Protein AF-A0A170VB33-F1 (afdb_monomer_lite)

Foldseek 3Di:
DPPDDPPPDPPDDDDPVVVVVVVLVVQCVDLQSLLVVQVVVCCVVVVCVDPVVPPPDPVRSVVVVCLSRQVPDAQVNVCPPVPDDPPSQDDPLPDPDGTTSQCQQPPDPVNVVNQVVVQVVVLVVVVVVLVVVVKDKDAQDWDDDPPDTDGAGIWIHDDPDIDGDHDHDHRSSDDPVVVVVVVVVD

Radius of gyration: 23.32 Å; chains: 1; bounding box: 44×42×93 Å

Structure (mmCIF, N/CA/C/O backbone):
data_AF-A0A170VB33-F1
#
_entry.id   AF-A0A170VB33-F1
#
loop_
_atom_site.group_PDB
_atom_site.id
_atom_site.type_symbol
_atom_site.label_atom_id
_atom_site.label_alt_id
_atom_site.label_comp_id
_atom_site.label_asym_id
_atom_site.label_entity_id
_atom_site.label_seq_id
_atom_site.pdbx_PDB_ins_code
_atom_site.Cartn_x
_atom_site.Cartn_y
_atom_site.Cartn_z
_atom_site.occupancy
_atom_site.B_iso_or_equiv
_atom_site.auth_seq_id
_atom_site.auth_comp_id
_atom_site.auth_asym_id
_atom_site.auth_atom_id
_atom_site.pdbx_PDB_model_num
ATOM 1 N N . GLU A 1 1 ? -3.544 4.420 -70.479 1.00 39.03 1 GLU A N 1
ATOM 2 C CA . GLU A 1 1 ? -3.067 3.858 -69.202 1.00 39.03 1 GLU A CA 1
ATOM 3 C C . GLU A 1 1 ? -3.969 4.364 -68.091 1.00 39.03 1 GLU A C 1
ATOM 5 O O . GLU A 1 1 ? -3.836 5.504 -67.669 1.00 39.03 1 GLU A O 1
ATOM 10 N N . GLU A 1 2 ? -4.949 3.558 -67.689 1.00 36.75 2 GLU A N 1
ATOM 11 C CA . GLU A 1 2 ? -5.680 3.791 -66.442 1.00 36.75 2 GLU A CA 1
ATOM 12 C C . GLU A 1 2 ? -4.858 3.168 -65.315 1.00 36.75 2 GLU A C 1
ATOM 14 O O . GLU A 1 2 ? -4.625 1.959 -65.295 1.00 36.75 2 GLU A O 1
ATOM 19 N N . ILE A 1 3 ? -4.365 4.004 -64.404 1.00 43.16 3 ILE A N 1
ATOM 20 C CA . ILE A 1 3 ? -3.694 3.545 -63.191 1.00 43.16 3 ILE A CA 1
ATOM 21 C C . ILE A 1 3 ? -4.802 3.080 -62.243 1.00 43.16 3 ILE A C 1
ATOM 23 O O . ILE A 1 3 ? -5.424 3.887 -61.554 1.00 43.16 3 ILE A O 1
ATOM 27 N N . GLY A 1 4 ? -5.089 1.778 -62.270 1.00 38.56 4 GLY A N 1
ATOM 28 C CA . GLY A 1 4 ? -6.014 1.129 -61.348 1.00 38.56 4 GLY A CA 1
ATOM 29 C C . GLY A 1 4 ? -5.497 1.232 -59.915 1.00 38.56 4 GLY A C 1
ATOM 30 O O . GLY A 1 4 ? -4.555 0.540 -59.537 1.00 38.56 4 GLY A O 1
ATOM 31 N N . GLY A 1 5 ? -6.098 2.120 -59.125 1.00 44.22 5 GLY A N 1
ATOM 32 C CA . GLY A 1 5 ? -5.895 2.182 -57.683 1.00 44.22 5 GLY A CA 1
ATOM 33 C C . GLY A 1 5 ? -6.754 1.126 -56.998 1.00 44.22 5 GLY A C 1
ATOM 34 O O . GLY A 1 5 ? -7.975 1.261 -56.943 1.00 44.22 5 GLY A O 1
ATOM 35 N N . GLU A 1 6 ? -6.122 0.077 -56.481 1.00 41.00 6 GLU A N 1
ATOM 36 C CA . GLU A 1 6 ? -6.776 -0.918 -55.636 1.00 41.00 6 GLU A CA 1
ATOM 37 C C . GLU A 1 6 ? -7.123 -0.270 -54.286 1.00 41.00 6 GLU A C 1
ATOM 39 O O . GLU A 1 6 ? -6.252 0.034 -53.467 1.00 41.00 6 GLU A O 1
ATOM 44 N N . VAL A 1 7 ? -8.412 -0.005 -54.064 1.00 48.66 7 VAL A N 1
ATOM 45 C CA . VAL A 1 7 ? -8.928 0.395 -52.753 1.00 48.66 7 VAL A CA 1
ATOM 46 C C . VAL A 1 7 ? -8.957 -0.860 -51.890 1.00 48.66 7 VAL A C 1
ATOM 48 O O . VAL A 1 7 ? -9.896 -1.649 -51.949 1.00 48.66 7 VAL A O 1
ATOM 51 N N . VAL A 1 8 ? -7.901 -1.062 -51.105 1.00 50.06 8 VAL A N 1
ATOM 52 C CA . VAL A 1 8 ? -7.870 -2.123 -50.097 1.00 50.06 8 VAL A CA 1
ATOM 53 C C . VAL A 1 8 ? -8.783 -1.705 -48.947 1.00 50.06 8 VAL A C 1
ATOM 55 O O . VAL A 1 8 ? -8.440 -0.848 -48.129 1.00 50.06 8 VAL A O 1
ATOM 58 N N . GLU A 1 9 ? -9.971 -2.297 -48.900 1.00 45.72 9 GLU A N 1
ATOM 59 C CA . GLU A 1 9 ? -10.911 -2.133 -47.799 1.00 45.72 9 GLU A CA 1
ATOM 60 C C . GLU A 1 9 ? -10.349 -2.852 -46.562 1.00 45.72 9 GLU A C 1
ATOM 62 O O . GLU A 1 9 ? -10.270 -4.079 -46.502 1.00 45.72 9 GLU A O 1
ATOM 67 N N . VAL A 1 10 ? -9.887 -2.086 -45.567 1.00 53.22 10 VAL A N 1
ATOM 68 C CA . VAL A 1 10 ? -9.356 -2.640 -44.313 1.00 53.22 10 VAL A CA 1
ATOM 69 C C . VAL A 1 10 ? -10.525 -3.091 -43.434 1.00 53.22 10 VAL A C 1
ATOM 71 O O . VAL A 1 10 ? -10.924 -2.415 -42.484 1.00 53.22 10 VAL A O 1
ATOM 74 N N . THR A 1 11 ? -11.092 -4.254 -43.741 1.00 50.69 11 THR A N 1
ATOM 75 C CA . THR A 1 11 ? -12.074 -4.931 -42.888 1.00 50.69 11 THR A CA 1
ATOM 76 C C . THR A 1 11 ? -11.340 -5.607 -41.728 1.00 50.69 11 THR A C 1
ATOM 78 O O . THR A 1 11 ? -10.895 -6.748 -41.843 1.00 50.69 11 THR A O 1
ATOM 81 N N . GLY A 1 12 ? -11.144 -4.906 -40.609 1.00 55.12 12 GLY A N 1
ATOM 82 C CA . GLY A 1 12 ? -10.490 -5.542 -39.456 1.00 55.12 12 GLY A CA 1
ATOM 83 C C . GLY A 1 12 ? -10.121 -4.670 -38.264 1.00 55.12 12 GLY A C 1
ATOM 84 O O . GLY A 1 12 ? -9.546 -5.183 -37.305 1.00 55.12 12 GLY A O 1
ATOM 85 N N . LEU A 1 13 ? -10.429 -3.374 -38.269 1.00 57.56 13 LEU A N 1
ATOM 86 C CA . LEU A 1 13 ? -10.301 -2.586 -37.050 1.00 57.56 13 LEU A CA 1
ATOM 87 C C . LEU A 1 13 ? -11.514 -2.901 -36.174 1.00 57.56 13 LEU A C 1
ATOM 89 O O . LEU A 1 13 ? -12.618 -2.443 -36.457 1.00 57.56 13 LEU A O 1
ATOM 93 N N . GLY A 1 14 ? -11.304 -3.718 -35.134 1.00 62.56 14 GLY A N 1
ATOM 94 C CA . GLY A 1 14 ? -12.279 -3.878 -34.055 1.00 62.56 14 GLY A CA 1
ATOM 95 C C . GLY A 1 14 ? -12.746 -2.509 -33.557 1.00 62.56 14 GLY A C 1
ATOM 96 O O . GLY A 1 14 ? -12.077 -1.491 -33.775 1.00 62.56 14 GLY A O 1
ATOM 97 N N . SER A 1 15 ? -13.902 -2.464 -32.899 1.00 81.31 15 SER A N 1
ATOM 98 C CA . SER A 1 15 ? -14.439 -1.207 -32.377 1.00 81.31 15 SER A CA 1
ATOM 99 C C . SER A 1 15 ? -13.369 -0.456 -31.571 1.00 81.31 15 SER A C 1
ATOM 101 O O . SER A 1 15 ? -12.469 -1.055 -30.975 1.00 81.31 15 SER A O 1
ATOM 103 N N . ILE A 1 16 ? -13.456 0.876 -31.522 1.00 81.06 16 ILE A N 1
ATOM 104 C CA . ILE A 1 16 ? -12.509 1.703 -30.751 1.00 81.06 16 ILE A CA 1
ATOM 105 C C . ILE A 1 16 ? -12.361 1.172 -29.313 1.00 81.06 16 ILE A C 1
ATOM 107 O O . ILE A 1 16 ? -11.274 1.213 -28.735 1.00 81.06 16 ILE A O 1
ATOM 111 N N . GLU A 1 17 ? -13.439 0.639 -28.740 1.00 82.44 17 GLU A N 1
ATOM 112 C CA . GLU A 1 17 ? -13.444 0.028 -27.414 1.00 82.44 17 GLU A CA 1
ATOM 113 C C . GLU A 1 17 ? -12.642 -1.277 -27.351 1.00 82.44 17 GLU A C 1
ATOM 115 O O . GLU A 1 17 ? -11.866 -1.466 -26.412 1.00 82.44 17 GLU A O 1
ATOM 120 N N . GLU A 1 18 ? -12.756 -2.147 -28.354 1.00 83.38 18 GLU A N 1
ATOM 121 C CA . GLU A 1 18 ? -11.981 -3.390 -28.451 1.00 83.38 18 GLU A CA 1
ATOM 122 C C . GLU A 1 18 ? -10.485 -3.118 -28.608 1.00 83.38 18 GLU A C 1
ATOM 124 O O . GLU A 1 18 ? -9.673 -3.728 -27.906 1.00 83.38 18 GLU A O 1
ATOM 129 N N . VAL A 1 19 ? -10.118 -2.155 -29.458 1.00 85.38 19 VAL A N 1
ATOM 130 C CA . VAL A 1 19 ? -8.719 -1.735 -29.633 1.00 85.38 19 VAL A CA 1
ATOM 131 C C . VAL A 1 19 ? -8.162 -1.181 -28.322 1.00 85.38 19 VAL A C 1
ATOM 133 O O . VAL A 1 19 ? -7.077 -1.578 -27.889 1.00 85.38 19 VAL A O 1
ATOM 136 N N . ARG A 1 20 ? -8.914 -0.304 -27.641 1.00 84.94 20 ARG A N 1
ATOM 137 C CA . ARG A 1 20 ? -8.501 0.244 -26.339 1.00 84.94 20 ARG A CA 1
ATOM 138 C C . ARG A 1 20 ? -8.356 -0.856 -25.296 1.00 84.94 20 ARG A C 1
ATOM 140 O O . ARG A 1 20 ? -7.371 -0.854 -24.562 1.00 84.94 20 ARG A O 1
ATOM 147 N N . ARG A 1 21 ? -9.294 -1.803 -25.228 1.00 85.31 21 ARG A N 1
ATOM 148 C CA . ARG A 1 21 ? -9.215 -2.944 -24.304 1.00 85.31 21 ARG A CA 1
ATOM 149 C C . ARG A 1 21 ? -7.949 -3.766 -24.548 1.00 85.31 21 ARG A C 1
ATOM 151 O O . ARG A 1 21 ? -7.222 -4.020 -23.591 1.00 85.31 21 ARG A O 1
ATOM 158 N N . GLY A 1 22 ? -7.639 -4.093 -25.803 1.00 87.50 22 GLY A N 1
ATOM 159 C CA . GLY A 1 22 ? -6.415 -4.821 -26.154 1.00 87.50 22 GLY A CA 1
ATOM 160 C C . GLY A 1 22 ? -5.137 -4.078 -25.742 1.00 87.50 22 GLY A C 1
ATOM 161 O O . GLY A 1 22 ? -4.215 -4.679 -25.193 1.00 87.50 22 GLY A O 1
ATOM 162 N N . GLN A 1 23 ? -5.099 -2.753 -25.913 1.00 88.25 23 GLN A N 1
ATOM 163 C CA . GLN A 1 23 ? -3.975 -1.924 -25.454 1.00 88.25 23 GLN A CA 1
ATOM 164 C C . GLN A 1 23 ? -3.807 -1.949 -23.927 1.00 88.25 23 GLN A C 1
ATOM 166 O O . GLN A 1 23 ? -2.679 -2.001 -23.430 1.00 88.25 23 GLN A O 1
ATOM 171 N N . TRP A 1 24 ? -4.909 -1.921 -23.170 1.00 88.19 24 TRP A N 1
ATOM 172 C CA . TRP A 1 24 ? -4.864 -2.027 -21.709 1.00 88.19 24 TRP A CA 1
ATOM 173 C C . TRP A 1 24 ? -4.405 -3.409 -21.247 1.00 88.19 24 TRP A C 1
ATOM 175 O O . TRP A 1 24 ? -3.591 -3.496 -20.330 1.00 88.19 24 TRP A O 1
ATOM 185 N N . GLU A 1 25 ? -4.876 -4.476 -21.889 1.00 88.75 25 GLU A N 1
ATOM 186 C CA . GLU A 1 25 ? -4.452 -5.849 -21.593 1.00 88.75 25 GLU A CA 1
ATOM 187 C C . GLU A 1 25 ? -2.946 -6.038 -21.827 1.00 88.75 25 GLU A C 1
ATOM 189 O O . GLU A 1 25 ? -2.253 -6.548 -20.940 1.00 88.75 25 GLU A O 1
ATOM 194 N N . ASP A 1 26 ? -2.416 -5.542 -22.951 1.00 89.62 26 ASP A N 1
ATOM 195 C CA . ASP A 1 26 ? -0.971 -5.543 -23.218 1.00 89.62 26 ASP A CA 1
ATOM 196 C C . ASP A 1 26 ? -0.207 -4.735 -22.159 1.00 89.62 26 ASP A C 1
ATOM 198 O O . ASP A 1 26 ? 0.767 -5.221 -21.575 1.00 89.62 26 ASP A O 1
ATOM 202 N N . LEU A 1 27 ? -0.682 -3.529 -21.827 1.00 88.12 27 LEU A N 1
ATOM 203 C CA . LEU A 1 27 ? -0.071 -2.703 -20.786 1.00 88.12 27 LEU A CA 1
ATOM 204 C C . LEU A 1 27 ? -0.025 -3.441 -19.439 1.00 88.12 27 LEU A C 1
ATOM 206 O O . LEU A 1 2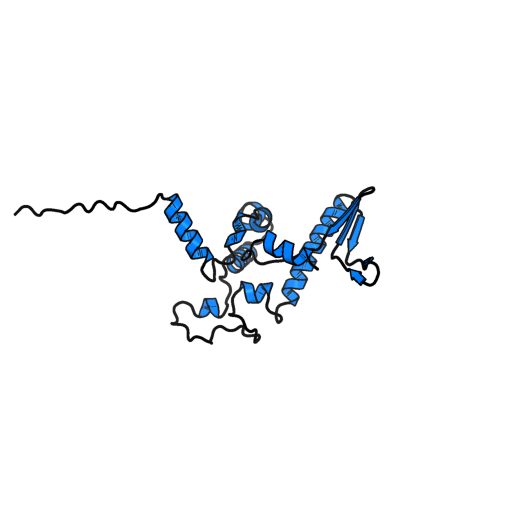7 ? 1.033 -3.490 -18.809 1.00 88.12 27 LEU A O 1
ATOM 210 N N . TYR A 1 28 ? -1.132 -4.051 -19.009 1.00 88.56 28 TYR A N 1
ATOM 211 C CA . TYR A 1 28 ? -1.216 -4.812 -17.757 1.00 88.56 28 TYR A CA 1
ATOM 212 C C . TYR A 1 28 ? -0.375 -6.096 -17.760 1.00 88.56 28 TYR A C 1
ATOM 214 O O . TYR A 1 28 ? -0.089 -6.639 -16.684 1.00 88.56 28 TYR A O 1
ATOM 222 N N . GLY A 1 29 ? 0.006 -6.600 -18.935 1.00 85.50 29 GLY A N 1
ATOM 223 C CA . GLY A 1 29 ? 0.971 -7.689 -19.099 1.00 85.50 29 GLY A CA 1
ATOM 224 C C . GLY A 1 29 ? 2.429 -7.243 -18.947 1.00 85.50 29 GLY A C 1
ATOM 225 O O . GLY A 1 29 ? 3.290 -8.047 -18.579 1.00 85.50 29 GLY A O 1
ATOM 226 N N . ARG A 1 30 ? 2.725 -5.958 -19.172 1.00 84.81 30 ARG A N 1
ATOM 227 C CA . ARG A 1 30 ? 4.078 -5.394 -19.054 1.00 84.81 30 ARG A CA 1
ATOM 228 C C . ARG A 1 30 ? 4.439 -5.062 -17.608 1.00 84.81 30 ARG A C 1
ATOM 230 O O . ARG A 1 30 ? 3.590 -4.807 -16.762 1.00 84.81 30 ARG A O 1
ATOM 237 N N . VAL A 1 31 ? 5.743 -4.986 -17.342 1.00 80.81 31 VAL A N 1
ATOM 238 C CA . VAL A 1 31 ? 6.311 -4.705 -16.009 1.00 80.81 31 VAL A CA 1
ATOM 239 C C . VAL A 1 31 ? 5.731 -3.441 -15.367 1.00 80.81 31 VAL A C 1
ATOM 241 O O . VAL A 1 31 ? 5.376 -3.473 -14.195 1.00 80.81 31 VAL A O 1
ATOM 244 N N . ASP A 1 32 ? 5.614 -2.352 -16.127 1.00 80.00 32 ASP A N 1
ATOM 245 C CA . ASP A 1 32 ? 5.140 -1.064 -15.602 1.00 80.00 32 ASP A CA 1
ATOM 246 C C . ASP A 1 32 ? 3.624 -0.986 -15.440 1.00 80.00 32 ASP A C 1
ATOM 248 O O . ASP A 1 32 ? 3.133 -0.276 -14.569 1.00 80.00 32 ASP A O 1
ATOM 252 N N . GLY A 1 33 ? 2.877 -1.679 -16.299 1.00 83.88 33 GLY A N 1
ATOM 253 C CA . GLY A 1 33 ? 1.422 -1.660 -16.248 1.00 83.88 33 GLY A CA 1
ATOM 254 C C . GLY A 1 33 ? 0.844 -2.742 -15.349 1.00 83.88 33 GLY A C 1
ATOM 255 O O . GLY A 1 33 ? -0.325 -2.654 -14.981 1.00 83.88 33 GLY A O 1
ATOM 256 N N . ARG A 1 34 ? 1.640 -3.736 -14.936 1.00 85.12 34 ARG A N 1
ATOM 257 C CA . ARG A 1 34 ? 1.187 -4.797 -14.030 1.00 85.12 34 ARG A CA 1
ATOM 258 C C . ARG A 1 34 ? 0.566 -4.223 -12.761 1.00 85.12 34 ARG A C 1
ATOM 260 O O . ARG A 1 34 ? -0.555 -4.584 -12.431 1.00 85.12 34 ARG A O 1
ATOM 267 N N . ASP A 1 35 ? 1.240 -3.271 -12.122 1.00 82.50 35 ASP A N 1
ATOM 268 C CA . ASP A 1 35 ? 0.756 -2.570 -10.924 1.00 82.50 35 ASP A CA 1
ATOM 269 C C . ASP A 1 35 ? -0.295 -1.476 -11.243 1.00 82.50 35 ASP A C 1
ATOM 271 O O . ASP A 1 35 ? -0.559 -0.593 -10.431 1.00 82.50 35 ASP A O 1
ATOM 275 N N . LEU A 1 36 ? -0.920 -1.500 -12.422 1.00 85.44 36 LEU A N 1
ATOM 276 C CA . LEU A 1 36 ? -2.081 -0.666 -12.755 1.00 85.44 36 LEU A CA 1
ATOM 277 C C . LEU A 1 36 ? -3.365 -1.489 -12.915 1.00 85.44 36 LEU A C 1
ATOM 279 O O . LEU A 1 36 ? -4.452 -0.913 -12.862 1.00 85.44 36 LEU A O 1
ATOM 283 N N . ARG A 1 37 ? -3.248 -2.816 -13.046 1.00 86.69 37 ARG A N 1
ATOM 284 C CA . ARG A 1 37 ? -4.334 -3.740 -13.406 1.00 86.69 37 ARG A CA 1
ATOM 285 C C . ARG A 1 37 ? -5.577 -3.595 -12.531 1.00 86.69 37 ARG A C 1
ATOM 287 O O . ARG A 1 37 ? -6.672 -3.378 -13.039 1.00 86.69 37 ARG A O 1
ATOM 294 N N . GLU A 1 38 ? -5.406 -3.633 -11.212 1.00 86.06 38 GLU A N 1
ATOM 295 C CA . GLU A 1 38 ? -6.537 -3.562 -10.279 1.00 86.06 38 GLU A CA 1
ATOM 296 C C . GLU A 1 38 ? -6.870 -2.129 -9.858 1.00 86.06 38 GLU A C 1
ATOM 298 O O . GLU A 1 38 ? -7.806 -1.898 -9.093 1.00 86.06 38 GLU A O 1
ATOM 303 N N . SER A 1 39 ? -6.135 -1.134 -10.363 1.00 82.56 39 SER A N 1
ATOM 304 C CA . SER A 1 39 ? -6.246 0.236 -9.860 1.00 82.56 39 SER A CA 1
ATOM 305 C C . SER A 1 39 ? -7.626 0.843 -10.117 1.00 82.56 39 SER A C 1
ATOM 307 O O . SER A 1 39 ? -8.176 1.542 -9.268 1.00 82.56 39 SER A O 1
ATOM 309 N N . ALA A 1 40 ? -8.236 0.536 -11.265 1.00 79.56 40 ALA A N 1
ATOM 310 C CA . ALA A 1 40 ? -9.575 1.021 -11.604 1.00 79.56 40 ALA A CA 1
ATOM 311 C C . ALA A 1 40 ? -10.669 0.493 -10.654 1.00 79.56 40 ALA A C 1
ATOM 313 O O . ALA A 1 40 ? -11.698 1.146 -10.471 1.00 79.56 40 ALA A O 1
ATOM 314 N N . LYS A 1 41 ? -10.436 -0.656 -10.007 1.00 84.62 41 LYS A N 1
ATOM 315 C CA . LYS A 1 41 ? -11.402 -1.305 -9.111 1.00 84.62 41 LYS A CA 1
ATOM 316 C C . LYS A 1 41 ? -11.426 -0.684 -7.709 1.00 84.62 41 LYS A C 1
ATOM 318 O O . LYS A 1 41 ? -12.348 -0.951 -6.945 1.00 84.62 41 LYS A O 1
ATOM 323 N N . VAL A 1 42 ? -10.456 0.171 -7.365 1.00 85.19 42 VAL A N 1
ATOM 324 C CA . VAL A 1 42 ? -10.283 0.714 -6.004 1.00 85.19 42 VAL A CA 1
ATOM 325 C C . VAL A 1 42 ? -10.288 2.243 -6.006 1.00 85.19 42 VAL A C 1
ATOM 327 O O . VAL A 1 42 ? -9.332 2.890 -5.584 1.00 85.19 42 VAL A O 1
ATOM 330 N N . LYS A 1 43 ? -11.384 2.853 -6.477 1.00 83.94 43 LYS A N 1
ATOM 331 C CA . LYS A 1 43 ? -11.497 4.316 -6.674 1.00 83.94 43 LYS A CA 1
ATOM 332 C C . LYS A 1 43 ? -10.999 5.148 -5.482 1.00 83.94 43 LYS A C 1
ATOM 334 O O . LYS A 1 43 ? -10.281 6.122 -5.683 1.00 83.94 43 LYS A O 1
ATOM 339 N N . ALA A 1 44 ? -11.318 4.738 -4.252 1.00 83.69 44 ALA A N 1
ATOM 340 C CA . ALA A 1 44 ? -10.915 5.448 -3.036 1.00 83.69 44 ALA A CA 1
ATOM 341 C C . ALA A 1 44 ? -9.387 5.555 -2.865 1.00 83.69 44 ALA A C 1
ATOM 343 O O . ALA A 1 44 ? -8.893 6.611 -2.483 1.00 83.69 44 ALA A O 1
ATOM 344 N N . SER A 1 45 ? -8.625 4.510 -3.208 1.00 83.38 45 SER A N 1
ATOM 345 C CA . SER A 1 45 ? -7.154 4.512 -3.121 1.00 83.38 45 SER A CA 1
ATOM 346 C C . SER A 1 45 ? -6.484 5.377 -4.193 1.00 83.38 45 SER A C 1
ATOM 348 O O . SER A 1 45 ? -5.292 5.663 -4.097 1.00 83.38 45 SER A O 1
ATOM 350 N N . TYR A 1 46 ? -7.238 5.801 -5.209 1.00 84.75 46 TYR A N 1
ATOM 351 C CA . TYR A 1 46 ? -6.739 6.523 -6.379 1.00 84.75 46 TYR A CA 1
ATOM 352 C C . TYR A 1 46 ? -7.374 7.899 -6.573 1.00 84.75 46 TYR A C 1
ATOM 354 O O . TYR A 1 46 ? -7.079 8.564 -7.565 1.00 84.75 46 TYR A O 1
ATOM 362 N N . SER A 1 47 ? -8.201 8.350 -5.629 1.00 86.25 47 SER A N 1
ATOM 363 C CA . SER A 1 47 ? -8.843 9.669 -5.663 1.00 86.25 47 SER A CA 1
ATOM 364 C C . SER A 1 47 ? -7.829 10.819 -5.693 1.00 86.25 47 SER A C 1
ATOM 366 O O . SER A 1 47 ? -8.118 11.876 -6.252 1.00 86.25 47 SER A O 1
ATOM 368 N N . TRP A 1 48 ? -6.612 10.589 -5.186 1.00 87.00 48 TRP A N 1
ATOM 369 C CA . TRP A 1 48 ? -5.486 11.524 -5.249 1.00 87.00 48 TRP A CA 1
ATOM 370 C C . TRP A 1 48 ? -5.051 11.887 -6.678 1.00 87.00 48 TRP A C 1
ATOM 372 O O . TRP A 1 48 ? -4.339 12.868 -6.847 1.00 87.00 48 TRP A O 1
ATOM 382 N N . LYS A 1 49 ? -5.470 11.134 -7.708 1.00 84.94 49 LYS A N 1
ATOM 383 C CA . LYS A 1 49 ? -5.231 11.479 -9.124 1.00 84.94 49 LYS A CA 1
ATOM 384 C C . LYS A 1 49 ? -6.150 12.590 -9.648 1.00 84.94 49 LYS A C 1
ATOM 386 O O . LYS A 1 49 ? -5.888 13.129 -10.715 1.00 84.94 49 LYS A O 1
ATOM 391 N N . GLY A 1 50 ? -7.227 12.902 -8.928 1.00 82.62 50 GLY A N 1
ATOM 392 C CA . GLY A 1 50 ? -8.191 13.943 -9.284 1.00 82.62 50 GLY A CA 1
ATOM 393 C C . GLY A 1 50 ? -8.433 14.882 -8.107 1.00 82.62 50 GLY A C 1
ATOM 394 O O . GLY A 1 50 ? -7.507 15.503 -7.594 1.00 82.62 50 GLY A O 1
ATOM 395 N N . GLU A 1 51 ? -9.680 14.963 -7.644 1.00 70.00 51 GLU A N 1
ATOM 396 C CA . GLU A 1 51 ? -10.094 15.878 -6.569 1.00 70.00 51 GLU A CA 1
ATOM 397 C C . GLU A 1 51 ? -9.334 15.677 -5.246 1.00 70.00 51 GLU A C 1
ATOM 399 O O . GLU A 1 51 ? -9.133 16.634 -4.497 1.00 70.00 51 GLU A O 1
ATOM 404 N N . GLY A 1 52 ? -8.853 14.459 -4.974 1.00 64.88 52 GLY A N 1
ATOM 405 C CA . GLY A 1 52 ? -8.067 14.135 -3.782 1.00 64.88 52 GLY A CA 1
ATOM 406 C C . GLY A 1 52 ? -6.625 14.651 -3.811 1.00 64.88 52 GLY A C 1
ATOM 407 O O . GLY A 1 52 ? -5.923 14.519 -2.813 1.00 64.88 52 GLY A O 1
ATOM 408 N N . ALA A 1 53 ? -6.158 15.231 -4.923 1.00 74.75 53 ALA A N 1
ATOM 409 C CA . ALA A 1 53 ? -4.806 15.784 -5.034 1.00 74.75 53 ALA A CA 1
ATOM 410 C C . ALA A 1 53 ? -4.604 17.058 -4.195 1.00 74.75 53 ALA A C 1
ATOM 412 O O . ALA A 1 53 ? -3.467 17.455 -3.965 1.00 74.75 53 ALA A O 1
ATOM 413 N N . ARG A 1 54 ? -5.687 17.711 -3.739 1.00 73.06 54 ARG A N 1
ATOM 414 C CA . ARG A 1 54 ? -5.648 19.035 -3.084 1.00 73.06 54 ARG A CA 1
ATOM 415 C C . ARG A 1 54 ? -4.799 19.088 -1.809 1.00 73.06 54 ARG A C 1
ATOM 417 O O . ARG A 1 54 ? -4.364 20.167 -1.428 1.00 73.06 54 ARG A O 1
ATOM 424 N N . SER A 1 55 ? -4.567 17.950 -1.156 1.00 80.31 55 SER A N 1
ATOM 425 C CA . SER A 1 55 ? -3.719 17.844 0.037 1.00 80.31 55 SER A CA 1
ATOM 426 C C . SER A 1 55 ? -2.255 17.506 -0.266 1.00 80.31 55 SER A C 1
ATOM 428 O O . SER A 1 55 ? -1.479 17.335 0.668 1.00 80.31 55 SER A O 1
ATOM 430 N N . LEU A 1 56 ? -1.880 17.354 -1.541 1.00 88.25 56 LEU A N 1
ATOM 431 C CA . LEU A 1 56 ? -0.516 17.062 -1.977 1.00 88.25 56 LEU A CA 1
ATOM 432 C C . LEU A 1 56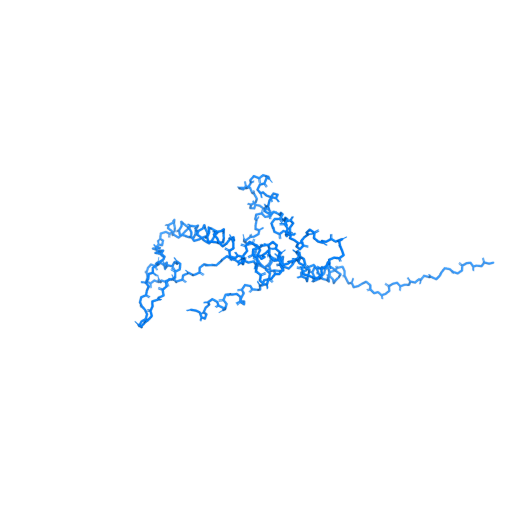 ? 0.113 18.320 -2.571 1.00 88.25 56 LEU A C 1
ATOM 434 O O . LEU A 1 56 ? -0.496 19.016 -3.386 1.00 88.25 56 LEU A O 1
ATOM 438 N N . SER A 1 57 ? 1.375 18.577 -2.242 1.00 91.38 57 SER A N 1
ATOM 439 C CA . SER A 1 57 ? 2.172 19.517 -3.025 1.00 91.38 57 SER A CA 1
ATOM 440 C C . SER A 1 57 ? 2.347 19.001 -4.459 1.00 91.38 57 SER A C 1
ATOM 442 O O . SER A 1 57 ? 2.354 17.793 -4.714 1.00 91.38 57 SER A O 1
ATOM 444 N N . GLY A 1 58 ? 2.580 19.906 -5.417 1.00 91.19 58 GLY A N 1
ATOM 445 C CA . GLY A 1 58 ? 2.853 19.510 -6.806 1.00 91.19 58 GLY A CA 1
ATOM 446 C C . GLY A 1 58 ? 4.042 18.543 -6.926 1.00 91.19 58 GLY A C 1
ATOM 447 O O . GLY A 1 58 ? 4.030 17.623 -7.744 1.00 91.19 58 GLY A O 1
ATOM 448 N N . ARG A 1 59 ? 5.045 18.684 -6.048 1.00 93.12 59 ARG A N 1
ATOM 449 C CA . ARG A 1 59 ? 6.190 17.767 -5.972 1.00 93.12 59 ARG A CA 1
ATOM 450 C C . ARG A 1 59 ? 5.776 16.365 -5.522 1.00 93.12 59 ARG A C 1
ATOM 452 O O . ARG A 1 59 ? 6.212 15.390 -6.134 1.00 93.12 59 ARG A O 1
ATOM 459 N N . GLU A 1 60 ? 4.963 16.255 -4.475 1.00 91.81 60 GLU A N 1
ATOM 460 C CA . GLU A 1 60 ? 4.454 14.966 -3.987 1.00 91.81 60 GLU A CA 1
ATOM 461 C C . GLU A 1 60 ? 3.576 14.289 -5.031 1.00 91.81 60 GLU A C 1
ATOM 463 O O . GLU A 1 60 ? 3.768 13.106 -5.306 1.00 91.81 60 GLU A O 1
ATOM 468 N N . TYR A 1 61 ? 2.697 15.053 -5.684 1.00 92.06 61 TYR A N 1
ATOM 469 C CA . TYR A 1 61 ? 1.866 14.550 -6.771 1.00 92.06 61 TYR A CA 1
ATOM 470 C C . TYR A 1 61 ? 2.714 13.910 -7.881 1.00 92.06 61 TYR A C 1
ATOM 472 O O . TYR A 1 61 ? 2.495 12.754 -8.245 1.00 92.06 61 TYR A O 1
ATOM 480 N N . VAL A 1 62 ? 3.751 14.606 -8.365 1.00 92.00 62 VAL A N 1
ATOM 481 C CA . VAL A 1 62 ? 4.660 14.067 -9.394 1.00 92.00 62 VAL A CA 1
ATOM 482 C C . VAL A 1 62 ? 5.371 12.797 -8.914 1.00 92.00 62 VAL A C 1
ATOM 484 O O . VAL A 1 62 ? 5.507 11.842 -9.682 1.00 92.00 62 VAL A O 1
ATOM 487 N N . GLN A 1 63 ? 5.814 12.748 -7.656 1.00 91.81 63 GLN A N 1
ATOM 488 C CA . GLN A 1 63 ? 6.452 11.550 -7.098 1.00 91.81 63 GLN A CA 1
ATOM 489 C C . GLN A 1 63 ? 5.478 10.374 -6.991 1.00 91.81 63 GLN A C 1
ATOM 491 O O . GLN A 1 63 ? 5.844 9.246 -7.324 1.00 91.81 63 GLN A O 1
ATOM 496 N N . PHE A 1 64 ? 4.230 10.625 -6.599 1.00 90.06 64 PHE A N 1
ATOM 497 C CA . PHE A 1 64 ? 3.199 9.594 -6.506 1.00 90.06 64 PHE A CA 1
ATOM 498 C C . PHE A 1 64 ? 2.834 9.057 -7.887 1.00 90.06 64 PHE A C 1
ATOM 500 O O . PHE A 1 64 ? 2.748 7.842 -8.056 1.00 90.06 64 PHE A O 1
ATOM 507 N N . VAL A 1 65 ? 2.715 9.924 -8.898 1.00 89.94 65 VAL A N 1
ATOM 508 C CA . VAL A 1 65 ? 2.526 9.497 -10.294 1.00 89.94 65 VAL A CA 1
ATOM 509 C C . VAL A 1 65 ? 3.698 8.635 -10.761 1.00 89.94 65 VAL A C 1
ATOM 511 O O . VAL A 1 65 ? 3.477 7.570 -11.337 1.00 89.94 65 VAL A O 1
ATOM 514 N N . ARG A 1 66 ? 4.945 9.033 -10.474 1.00 90.56 66 ARG A N 1
ATOM 515 C CA . ARG A 1 66 ? 6.133 8.243 -10.841 1.00 90.56 66 ARG A CA 1
ATOM 516 C C . ARG A 1 66 ? 6.157 6.878 -10.161 1.00 90.56 66 ARG A C 1
ATOM 518 O O . ARG A 1 66 ? 6.479 5.891 -10.818 1.00 90.56 66 ARG A O 1
ATOM 525 N N . LEU A 1 67 ? 5.826 6.821 -8.873 1.00 88.94 67 LEU A N 1
ATOM 526 C CA . LEU A 1 67 ? 5.708 5.569 -8.129 1.00 88.94 67 LEU A CA 1
ATOM 527 C C . LEU A 1 67 ? 4.616 4.682 -8.735 1.00 88.94 67 LEU A C 1
ATOM 529 O O . LEU A 1 67 ? 4.864 3.515 -9.025 1.00 88.94 67 LEU A O 1
ATOM 533 N N . HIS A 1 68 ? 3.435 5.253 -8.964 1.00 86.25 68 HIS A N 1
ATOM 534 C CA . HIS A 1 68 ? 2.265 4.536 -9.452 1.00 86.25 68 HIS A CA 1
ATOM 535 C C . HIS A 1 68 ? 2.454 3.978 -10.866 1.00 86.25 68 HIS A C 1
ATOM 537 O O . HIS A 1 68 ? 2.046 2.855 -11.129 1.00 86.25 68 HIS A O 1
ATOM 543 N N . ALA A 1 69 ? 3.111 4.727 -11.752 1.00 84.56 69 ALA A N 1
ATOM 544 C CA . ALA A 1 69 ? 3.388 4.310 -13.126 1.00 84.56 69 ALA A CA 1
ATOM 545 C C . ALA A 1 69 ? 4.649 3.428 -13.271 1.00 84.56 69 ALA A C 1
ATOM 547 O O . ALA A 1 69 ? 5.104 3.188 -14.389 1.00 84.56 69 ALA A O 1
ATOM 548 N N . GLY A 1 70 ? 5.282 3.004 -12.166 1.00 85.25 70 GLY A N 1
ATOM 549 C CA . GLY A 1 70 ? 6.521 2.215 -12.219 1.00 85.25 70 GLY A CA 1
ATOM 550 C C . GLY A 1 70 ? 7.710 2.974 -12.829 1.00 85.25 70 GLY A C 1
ATOM 551 O O . GLY A 1 70 ? 8.658 2.375 -13.337 1.00 85.25 70 GLY A O 1
ATOM 552 N N . CYS A 1 71 ? 7.673 4.307 -12.802 1.00 87.50 71 CYS A N 1
ATOM 553 C CA . CYS A 1 71 ? 8.678 5.183 -13.405 1.00 87.50 71 CYS A CA 1
ATOM 554 C C . CYS A 1 71 ? 9.856 5.496 -12.475 1.00 87.50 71 CYS A C 1
ATOM 556 O O . CYS A 1 71 ? 10.776 6.205 -12.883 1.00 87.50 71 CYS A O 1
ATOM 558 N N . LEU A 1 72 ? 9.848 4.997 -11.236 1.00 89.25 72 LEU A N 1
ATOM 559 C CA . LEU A 1 72 ? 11.002 5.133 -10.353 1.00 89.25 72 LEU A CA 1
ATOM 560 C C . LEU A 1 72 ? 12.189 4.293 -10.859 1.00 89.25 72 LEU A C 1
ATOM 562 O O . LEU A 1 72 ? 11.987 3.228 -11.455 1.00 89.25 72 LEU A O 1
ATOM 566 N N . PRO A 1 73 ? 13.434 4.744 -10.615 1.00 89.00 73 PRO A N 1
ATOM 567 C CA . PRO A 1 73 ? 14.620 3.990 -10.994 1.00 89.00 73 PRO A CA 1
ATOM 568 C C . PRO A 1 73 ? 14.627 2.588 -10.370 1.00 89.00 73 PRO A C 1
ATOM 570 O O . PRO A 1 73 ? 14.682 2.421 -9.153 1.00 89.00 73 PRO A O 1
ATOM 573 N N . SER A 1 74 ? 14.594 1.578 -11.229 1.00 89.75 74 SER A N 1
ATOM 574 C CA . SER A 1 74 ? 14.767 0.161 -10.905 1.00 89.75 74 SER A CA 1
ATOM 575 C C . SER A 1 74 ? 15.603 -0.479 -12.009 1.00 89.75 74 SER A C 1
ATOM 577 O O . SER A 1 74 ? 15.604 0.038 -13.134 1.00 89.75 74 SER A O 1
ATOM 579 N N . LEU A 1 75 ? 16.302 -1.583 -11.731 1.00 90.19 75 LEU A N 1
ATOM 580 C CA . LEU A 1 75 ? 17.094 -2.253 -12.774 1.00 90.19 75 LEU A CA 1
ATOM 581 C C . LEU A 1 75 ? 16.225 -2.671 -13.967 1.00 90.19 75 LEU A C 1
ATOM 583 O O . LEU A 1 75 ? 16.616 -2.445 -15.112 1.00 90.19 75 LEU A O 1
ATOM 587 N N . MET A 1 76 ? 15.003 -3.162 -13.719 1.00 87.94 76 MET A N 1
ATOM 588 C CA . MET A 1 76 ? 14.056 -3.492 -14.792 1.00 87.94 76 MET A CA 1
ATOM 589 C C . MET A 1 76 ? 13.697 -2.277 -15.652 1.00 87.94 76 MET A C 1
ATOM 591 O O . MET A 1 76 ? 13.604 -2.396 -16.875 1.00 87.94 76 MET A O 1
ATOM 595 N N . ARG A 1 77 ? 13.520 -1.088 -15.053 1.00 86.94 77 ARG A N 1
ATOM 596 C CA . ARG A 1 77 ? 13.271 0.125 -15.844 1.00 86.94 77 ARG A CA 1
ATOM 597 C C . ARG A 1 77 ? 14.517 0.566 -16.610 1.00 86.94 77 ARG A C 1
ATOM 599 O O . ARG A 1 77 ? 14.385 0.894 -17.787 1.00 86.94 77 ARG A O 1
ATOM 606 N N . ALA A 1 78 ? 15.683 0.567 -15.970 1.00 87.12 78 ALA A N 1
ATOM 607 C CA . ALA A 1 78 ? 16.938 1.032 -16.559 1.00 87.12 78 ALA A CA 1
ATOM 608 C C . ALA A 1 78 ? 17.421 0.158 -17.730 1.00 87.12 78 ALA A C 1
ATOM 610 O O . ALA A 1 78 ? 18.076 0.662 -18.639 1.00 87.12 78 ALA A O 1
ATOM 611 N N . ALA A 1 79 ? 17.072 -1.129 -17.738 1.00 85.69 79 ALA A N 1
ATOM 612 C CA . ALA A 1 79 ? 17.456 -2.068 -18.790 1.00 85.69 79 ALA A CA 1
ATOM 613 C C . ALA A 1 79 ? 16.629 -1.960 -20.081 1.00 85.69 79 ALA A C 1
ATOM 615 O O . ALA A 1 79 ? 16.952 -2.600 -21.087 1.00 85.69 79 ALA A O 1
ATOM 616 N N . ARG A 1 80 ? 15.555 -1.165 -20.086 1.00 80.75 80 ARG A N 1
ATOM 617 C CA . ARG A 1 80 ? 14.741 -0.978 -21.290 1.00 80.75 80 ARG A CA 1
ATOM 618 C C . ARG A 1 80 ? 15.533 -0.347 -22.422 1.00 80.75 80 ARG A C 1
ATOM 620 O O . ARG A 1 80 ? 16.295 0.587 -22.207 1.00 80.75 80 ARG A O 1
ATOM 627 N N . GLY A 1 81 ? 15.315 -0.861 -23.632 1.00 79.56 81 GLY A N 1
ATOM 628 C CA . GLY A 1 81 ? 16.009 -0.404 -24.838 1.00 79.56 81 GLY A CA 1
ATOM 629 C C . GLY A 1 81 ? 17.494 -0.775 -24.886 1.00 79.56 81 GLY A C 1
ATOM 630 O O . GLY A 1 81 ? 18.179 -0.350 -25.805 1.00 79.56 81 GLY A O 1
ATOM 631 N N . ARG A 1 82 ? 17.999 -1.561 -23.920 1.00 78.31 82 ARG A N 1
ATOM 632 C CA . ARG A 1 82 ? 19.427 -1.903 -23.790 1.00 78.31 82 ARG A CA 1
ATOM 633 C C . ARG A 1 82 ? 19.744 -3.387 -24.038 1.00 78.31 82 ARG A C 1
ATOM 635 O O . ARG A 1 82 ? 20.776 -3.863 -23.589 1.00 78.31 82 ARG A O 1
ATOM 642 N N . GLY A 1 83 ? 18.861 -4.135 -24.712 1.00 65.44 83 GLY A N 1
ATOM 643 C CA . GLY A 1 83 ? 19.152 -5.512 -25.160 1.00 65.44 83 GLY A CA 1
ATOM 644 C C . GLY A 1 83 ? 19.383 -6.553 -24.049 1.00 65.44 83 GLY A C 1
ATOM 645 O O . GLY A 1 83 ? 20.087 -7.525 -24.278 1.00 65.44 83 GLY A O 1
ATOM 646 N N . GLY A 1 84 ? 18.811 -6.328 -22.858 1.00 58.69 84 GLY A N 1
ATOM 647 C CA . GLY A 1 84 ? 18.957 -7.079 -21.599 1.00 58.69 84 GLY A CA 1
ATOM 648 C C . GLY A 1 84 ? 19.745 -8.399 -21.606 1.00 58.69 84 GLY A C 1
ATOM 649 O O . GLY A 1 84 ? 19.236 -9.434 -22.030 1.00 58.69 84 GLY A O 1
ATOM 650 N N . GLN A 1 85 ? 20.927 -8.404 -20.980 1.00 57.25 85 GLN A N 1
ATOM 651 C CA . GLN A 1 85 ? 21.571 -9.647 -20.552 1.00 57.25 85 GLN A CA 1
ATOM 652 C C . GLN A 1 85 ? 20.716 -10.312 -19.459 1.00 57.25 85 GLN A C 1
ATOM 654 O O . GLN A 1 85 ? 20.506 -9.753 -18.376 1.00 57.25 85 GLN A O 1
ATOM 659 N N . ARG A 1 86 ? 20.185 -11.506 -19.758 1.00 52.31 86 ARG A N 1
ATOM 660 C CA . ARG A 1 86 ? 19.418 -12.329 -18.811 1.00 52.31 86 ARG A CA 1
ATOM 661 C C . ARG A 1 86 ? 20.288 -12.596 -17.576 1.00 52.31 86 ARG A C 1
ATOM 663 O O . ARG A 1 86 ? 21.315 -13.250 -17.678 1.00 52.31 86 ARG A O 1
ATOM 670 N N . GLY A 1 87 ? 19.886 -12.044 -16.430 1.00 55.62 87 GLY A N 1
ATOM 671 C CA . GLY A 1 87 ? 20.621 -12.128 -15.161 1.00 55.62 87 GLY A CA 1
ATOM 672 C C . GLY A 1 87 ? 20.970 -10.770 -14.541 1.00 55.62 87 GLY A C 1
ATOM 673 O O . GLY A 1 87 ? 21.030 -10.666 -13.326 1.00 55.62 87 GLY A O 1
ATOM 674 N N . ALA A 1 88 ? 21.078 -9.686 -15.315 1.00 60.00 88 ALA A N 1
ATOM 675 C CA . ALA A 1 88 ? 21.436 -8.358 -14.785 1.00 60.00 88 ALA A CA 1
ATOM 676 C C . ALA A 1 88 ? 20.273 -7.598 -14.103 1.00 60.00 88 ALA A C 1
ATOM 678 O O . ALA A 1 88 ? 20.378 -6.404 -13.830 1.00 60.00 88 ALA A O 1
ATOM 679 N N . LEU A 1 89 ? 19.139 -8.265 -13.867 1.00 83.38 89 LEU A N 1
ATOM 680 C CA . LEU A 1 89 ? 17.892 -7.633 -13.421 1.00 83.38 89 LEU A CA 1
ATOM 681 C C . LEU A 1 89 ? 17.418 -8.125 -12.057 1.00 83.38 89 LEU A C 1
ATOM 683 O O . LEU A 1 89 ? 16.332 -7.736 -11.640 1.00 83.38 89 LEU A O 1
ATOM 687 N N . TRP A 1 90 ? 18.184 -8.977 -11.371 1.00 90.25 90 TRP A N 1
ATOM 688 C CA . TRP A 1 90 ? 17.874 -9.387 -10.000 1.00 90.25 90 TRP A CA 1
ATOM 689 C C . TRP A 1 90 ? 17.900 -8.189 -9.055 1.00 90.25 90 TRP A C 1
ATOM 691 O O . TRP A 1 90 ? 18.614 -7.217 -9.284 1.00 90.25 90 TRP A O 1
ATOM 701 N N . CYS A 1 91 ? 17.120 -8.260 -7.980 1.00 92.31 91 CYS A N 1
ATOM 702 C CA . CYS A 1 91 ? 17.142 -7.243 -6.937 1.00 92.31 91 CYS A CA 1
ATOM 703 C C . CYS A 1 91 ? 18.563 -6.987 -6.428 1.00 92.31 91 CYS A C 1
ATOM 705 O O . CYS A 1 91 ? 19.250 -7.925 -6.023 1.00 92.31 91 CYS A O 1
ATOM 707 N N . ARG A 1 92 ? 18.963 -5.710 -6.351 1.00 90.81 92 ARG A N 1
ATOM 708 C CA . ARG A 1 92 ? 20.251 -5.284 -5.771 1.00 90.81 92 ARG A CA 1
ATOM 709 C C . ARG A 1 92 ? 20.438 -5.734 -4.321 1.00 90.81 92 ARG A C 1
ATOM 711 O O . ARG A 1 92 ? 21.563 -5.833 -3.857 1.00 90.81 92 ARG A O 1
ATOM 718 N N . ALA A 1 93 ? 19.345 -6.037 -3.620 1.00 91.19 93 ALA A N 1
ATOM 719 C CA . ALA A 1 93 ? 19.360 -6.603 -2.274 1.00 91.19 93 ALA A CA 1
ATOM 720 C C . ALA A 1 93 ? 19.542 -8.137 -2.238 1.00 91.19 93 ALA A C 1
ATOM 722 O O . ALA A 1 93 ? 19.341 -8.742 -1.191 1.00 91.19 93 ALA A O 1
ATOM 723 N N . GLY A 1 94 ? 19.830 -8.789 -3.371 1.00 90.88 94 GLY A N 1
ATOM 724 C CA . GLY A 1 94 ? 20.038 -10.240 -3.447 1.00 90.88 94 GLY A CA 1
ATOM 725 C C . GLY A 1 94 ? 18.757 -11.081 -3.422 1.00 90.88 94 GLY A C 1
ATOM 726 O O . GLY A 1 94 ? 18.813 -12.287 -3.208 1.00 90.88 94 GLY A O 1
ATOM 727 N N . CYS A 1 95 ? 17.580 -10.479 -3.630 1.00 92.06 95 CYS A N 1
ATOM 728 C CA . CYS A 1 95 ? 16.335 -11.250 -3.694 1.00 92.06 95 CYS A CA 1
ATOM 729 C C . CYS A 1 95 ? 16.282 -12.113 -4.969 1.00 92.06 95 CYS A C 1
ATOM 731 O O . CYS A 1 95 ? 16.634 -11.615 -6.042 1.00 92.06 95 CYS A O 1
ATOM 733 N N . PRO A 1 96 ? 15.706 -13.331 -4.914 1.00 90.19 96 PRO A N 1
ATOM 734 C CA . PRO A 1 96 ? 15.502 -14.190 -6.083 1.00 90.19 96 PRO A CA 1
ATOM 735 C C . PRO A 1 96 ? 14.290 -13.722 -6.910 1.00 90.19 96 PRO A C 1
ATOM 737 O O . PRO A 1 96 ? 13.389 -14.494 -7.236 1.00 90.19 96 PRO A O 1
ATOM 740 N N . ARG A 1 97 ? 14.221 -12.422 -7.214 1.00 88.38 97 ARG A N 1
ATOM 741 C CA . ARG A 1 97 ? 13.209 -11.794 -8.073 1.00 88.38 97 ARG A CA 1
ATOM 742 C C . ARG A 1 97 ? 13.832 -10.655 -8.869 1.00 88.38 97 ARG A C 1
ATOM 744 O O . ARG A 1 97 ? 14.794 -10.032 -8.422 1.00 88.38 97 ARG A O 1
ATOM 751 N N . ALA A 1 98 ? 13.235 -10.354 -10.018 1.00 89.44 98 ALA A N 1
ATOM 752 C CA . ALA A 1 98 ? 13.594 -9.181 -10.795 1.00 89.44 98 ALA A CA 1
ATOM 753 C C . ALA A 1 98 ? 13.308 -7.882 -10.017 1.00 89.44 98 ALA A C 1
ATOM 755 O O . ALA A 1 98 ? 12.289 -7.760 -9.331 1.00 89.44 98 ALA A O 1
ATOM 756 N N . GLU A 1 99 ? 14.188 -6.894 -10.145 1.00 91.44 99 GLU A N 1
ATOM 757 C CA . GLU A 1 99 ? 14.066 -5.611 -9.474 1.00 91.44 99 GLU A CA 1
ATOM 758 C C . GLU A 1 99 ? 13.083 -4.692 -10.198 1.00 91.44 99 GLU A C 1
ATOM 760 O O . GLU A 1 99 ? 13.448 -3.914 -11.081 1.00 91.44 99 GLU A O 1
ATOM 765 N N . THR A 1 100 ? 11.821 -4.769 -9.798 1.00 90.06 100 THR A N 1
ATOM 766 C CA . THR A 1 100 ? 10.781 -3.811 -10.180 1.00 90.06 100 THR A CA 1
ATOM 767 C C . THR A 1 100 ? 10.511 -2.831 -9.042 1.00 90.06 100 THR A C 1
ATOM 769 O O . THR A 1 100 ? 10.815 -3.110 -7.881 1.00 90.06 100 THR A O 1
ATOM 772 N N . VAL A 1 101 ? 9.880 -1.694 -9.348 1.00 90.38 101 VAL A N 1
ATOM 773 C CA . VAL A 1 101 ? 9.413 -0.749 -8.318 1.00 90.38 101 VAL A CA 1
ATOM 774 C C . VAL A 1 101 ? 8.450 -1.437 -7.345 1.00 90.38 101 VAL A C 1
ATOM 776 O O . VAL A 1 101 ? 8.620 -1.307 -6.136 1.00 90.38 101 VAL A O 1
ATOM 779 N N . GLY A 1 102 ? 7.503 -2.238 -7.847 1.00 89.12 102 GLY A N 1
ATOM 780 C CA . GLY A 1 102 ? 6.588 -3.021 -7.013 1.00 89.12 102 GLY A CA 1
ATOM 781 C C . GLY A 1 102 ? 7.317 -3.992 -6.077 1.00 89.12 102 GLY A C 1
ATOM 782 O O . GLY A 1 102 ? 7.010 -4.044 -4.885 1.00 89.12 102 GLY A O 1
ATOM 783 N N . HIS A 1 103 ? 8.348 -4.697 -6.563 1.00 90.06 103 HIS A N 1
ATOM 784 C CA . HIS A 1 103 ? 9.188 -5.543 -5.711 1.00 90.06 103 HIS A CA 1
ATOM 785 C C . HIS A 1 103 ? 9.894 -4.722 -4.629 1.00 90.06 103 HIS A C 1
ATOM 787 O O . HIS A 1 103 ? 9.772 -5.045 -3.446 1.00 90.06 103 HIS A O 1
ATOM 793 N N . VAL A 1 104 ? 10.597 -3.657 -5.022 1.00 92.06 104 VAL A N 1
ATOM 794 C CA . 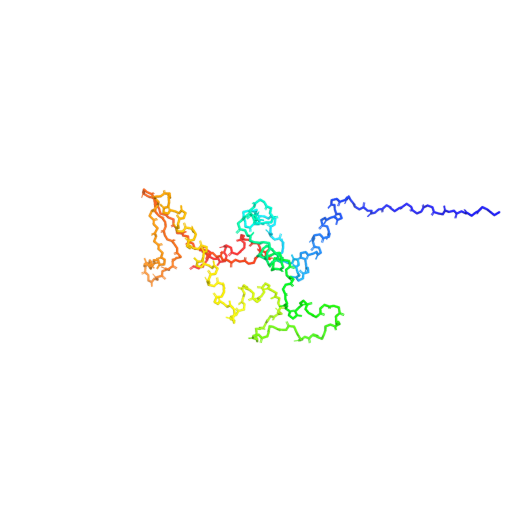VAL A 1 104 ? 11.360 -2.807 -4.101 1.00 92.06 104 VAL A CA 1
ATOM 795 C C . VAL A 1 104 ? 10.447 -2.174 -3.061 1.00 92.06 104 VAL A C 1
ATOM 797 O O . VAL A 1 104 ? 10.825 -2.096 -1.907 1.00 92.06 104 VAL A O 1
ATOM 800 N N . VAL A 1 105 ? 9.237 -1.743 -3.404 1.00 90.69 105 VAL A N 1
ATOM 801 C CA . VAL A 1 105 ? 8.377 -1.036 -2.446 1.00 90.69 105 VAL A CA 1
ATOM 802 C C . VAL A 1 105 ? 7.573 -1.998 -1.569 1.00 90.69 105 VAL A C 1
ATOM 804 O O . VAL A 1 105 ? 7.381 -1.704 -0.389 1.00 90.69 105 VAL A O 1
ATOM 807 N N . GLN A 1 106 ? 7.102 -3.131 -2.102 1.00 88.12 106 GLN A N 1
ATOM 808 C CA . GLN A 1 106 ? 6.117 -3.987 -1.418 1.00 88.12 106 GLN A CA 1
ATOM 809 C C . GLN A 1 106 ? 6.662 -5.325 -0.907 1.00 88.12 106 GLN A C 1
ATOM 811 O O . GLN A 1 106 ? 6.050 -5.927 -0.022 1.00 88.12 106 GLN A O 1
ATOM 816 N N . VAL A 1 107 ? 7.783 -5.818 -1.440 1.00 90.00 107 VAL A N 1
ATOM 817 C CA . VAL A 1 107 ? 8.257 -7.190 -1.179 1.00 90.00 107 VAL A CA 1
ATOM 818 C C . VAL A 1 107 ? 9.664 -7.232 -0.597 1.00 90.00 107 VAL A C 1
ATOM 820 O O . VAL A 1 107 ? 9.923 -8.067 0.266 1.00 90.00 107 VAL A O 1
ATOM 823 N N . CYS A 1 108 ? 10.568 -6.380 -1.078 1.00 93.12 108 CYS A N 1
ATOM 824 C CA . CYS A 1 108 ? 11.988 -6.457 -0.760 1.00 93.12 108 CYS A CA 1
ATOM 825 C C . CYS A 1 108 ? 12.244 -6.331 0.760 1.00 93.12 108 CYS A C 1
ATOM 827 O O . CYS A 1 108 ? 11.760 -5.383 1.381 1.00 93.12 108 CYS A O 1
ATOM 829 N N . PRO A 1 109 ? 13.016 -7.249 1.378 1.00 92.12 109 PRO A N 1
ATOM 830 C CA . PRO A 1 109 ? 13.350 -7.175 2.801 1.00 92.12 109 PRO A CA 1
ATOM 831 C C . PRO A 1 109 ? 14.136 -5.913 3.168 1.00 92.12 109 PRO A C 1
ATOM 833 O O . PRO A 1 109 ? 13.896 -5.333 4.222 1.00 92.12 109 PRO A O 1
ATOM 836 N N . LEU A 1 110 ? 15.015 -5.445 2.271 1.00 93.62 110 LEU A N 1
ATOM 837 C CA . LEU A 1 110 ? 15.846 -4.254 2.490 1.00 93.62 110 LEU A CA 1
ATOM 838 C C . LEU A 1 110 ? 15.011 -2.989 2.750 1.00 93.62 110 LEU A C 1
ATOM 840 O O . LEU A 1 110 ? 15.420 -2.102 3.489 1.00 93.62 110 LEU A O 1
ATOM 844 N N . THR A 1 111 ? 13.825 -2.908 2.155 1.00 92.44 111 THR A N 1
ATOM 845 C CA . THR A 1 111 ? 12.899 -1.768 2.248 1.00 92.44 111 THR A CA 1
ATOM 846 C C . THR A 1 111 ? 11.656 -2.090 3.077 1.00 92.44 111 THR A C 1
ATOM 848 O O . THR A 1 111 ? 10.708 -1.297 3.115 1.00 92.44 111 THR A O 1
ATOM 851 N N . MET A 1 112 ? 11.647 -3.230 3.776 1.00 91.94 112 MET A N 1
ATOM 852 C CA . MET A 1 112 ? 10.510 -3.695 4.571 1.00 91.94 112 MET A CA 1
ATOM 853 C C . MET A 1 112 ? 10.046 -2.648 5.589 1.00 91.94 112 MET A C 1
ATOM 855 O O . MET A 1 112 ? 8.841 -2.491 5.782 1.00 91.94 112 MET A O 1
ATOM 859 N N . GLY A 1 113 ? 10.973 -1.884 6.178 1.00 94.25 113 GLY A N 1
ATOM 860 C CA . GLY A 1 113 ? 10.642 -0.791 7.097 1.00 94.25 113 GLY A CA 1
ATOM 861 C C . GLY A 1 113 ? 9.671 0.225 6.487 1.00 94.25 113 GLY A C 1
ATOM 862 O O . GLY A 1 113 ? 8.704 0.620 7.129 1.00 94.25 113 GLY A O 1
ATOM 863 N N . GLY A 1 114 ? 9.829 0.564 5.204 1.00 92.75 114 GLY A N 1
ATOM 864 C CA . GLY A 1 114 ? 8.896 1.450 4.505 1.00 92.75 114 GLY A CA 1
ATOM 865 C C . GLY A 1 114 ? 7.493 0.852 4.358 1.00 92.75 114 GLY A C 1
ATOM 866 O O . GLY A 1 114 ? 6.503 1.578 4.424 1.00 92.75 114 GLY A O 1
ATOM 867 N N . ARG A 1 115 ? 7.382 -0.472 4.186 1.00 91.88 115 ARG A N 1
ATOM 868 C CA . ARG A 1 115 ? 6.085 -1.169 4.169 1.00 91.88 115 ARG A CA 1
ATOM 869 C C . ARG A 1 115 ? 5.416 -1.139 5.542 1.00 91.88 115 ARG A C 1
ATOM 871 O O . ARG A 1 115 ? 4.219 -0.874 5.604 1.00 91.88 115 ARG A O 1
ATOM 878 N N . ILE A 1 116 ? 6.187 -1.356 6.607 1.00 92.81 116 ILE A N 1
ATOM 879 C CA . ILE A 1 116 ? 5.712 -1.276 7.997 1.00 92.8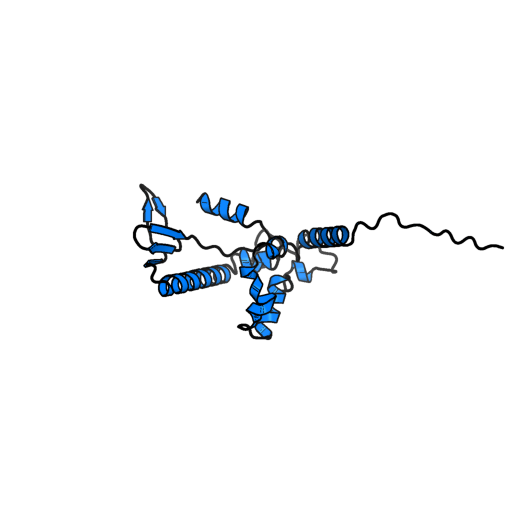1 116 ILE A CA 1
ATOM 880 C C . ILE A 1 116 ? 5.201 0.137 8.300 1.00 92.81 116 ILE A C 1
ATOM 882 O O . ILE A 1 116 ? 4.074 0.293 8.752 1.00 92.81 116 ILE A O 1
ATOM 886 N N . LEU A 1 117 ? 5.959 1.178 7.943 1.00 95.12 117 LEU A N 1
ATOM 887 C CA . LEU A 1 117 ? 5.538 2.569 8.147 1.00 95.12 117 LEU A CA 1
ATOM 888 C C . LEU A 1 117 ? 4.232 2.908 7.415 1.00 95.12 117 LEU A C 1
ATOM 890 O O . LEU A 1 117 ? 3.366 3.570 7.983 1.00 95.12 117 LEU A O 1
ATOM 894 N N . ARG A 1 118 ? 4.053 2.436 6.172 1.00 93.12 118 ARG A N 1
ATOM 895 C CA . ARG A 1 118 ? 2.783 2.619 5.446 1.00 93.12 118 ARG A CA 1
ATOM 896 C C . ARG A 1 118 ? 1.628 1.893 6.127 1.00 93.12 118 ARG A C 1
ATOM 898 O O . ARG A 1 118 ? 0.540 2.452 6.211 1.00 93.12 118 ARG A O 1
ATOM 905 N N . HIS A 1 119 ? 1.854 0.667 6.597 1.00 93.69 119 HIS A N 1
ATOM 906 C CA . HIS A 1 119 ? 0.850 -0.091 7.343 1.00 93.69 119 HIS A CA 1
ATOM 907 C C . HIS A 1 119 ? 0.451 0.646 8.628 1.00 93.69 119 HIS A C 1
ATOM 909 O O . HIS A 1 119 ? -0.729 0.954 8.786 1.00 93.69 119 HIS A O 1
ATOM 915 N N . HIS A 1 120 ? 1.418 1.065 9.449 1.00 94.81 120 HIS A N 1
ATOM 916 C CA . HIS A 1 120 ? 1.162 1.838 10.668 1.00 94.81 120 HIS A CA 1
ATOM 917 C C . HIS A 1 120 ? 0.420 3.150 10.380 1.00 94.81 120 HIS A C 1
ATOM 919 O O . HIS A 1 120 ? -0.489 3.519 11.119 1.00 94.81 120 HIS A O 1
ATOM 925 N N . ALA A 1 121 ? 0.753 3.846 9.287 1.00 94.44 121 ALA A N 1
ATOM 926 C CA . ALA A 1 121 ? 0.051 5.066 8.891 1.00 94.44 121 ALA A CA 1
ATOM 927 C C . ALA A 1 121 ? -1.431 4.808 8.558 1.00 94.44 121 ALA A C 1
ATOM 929 O O . ALA A 1 121 ? -2.297 5.581 8.972 1.00 94.44 121 ALA A O 1
ATOM 930 N N . VAL A 1 122 ? -1.741 3.713 7.851 1.00 93.69 122 VAL A N 1
ATOM 931 C CA . VAL A 1 122 ? -3.130 3.322 7.547 1.00 93.69 122 VAL A CA 1
ATOM 932 C C . VAL A 1 122 ? -3.868 2.895 8.815 1.00 93.69 122 VAL A C 1
ATOM 934 O O . VAL A 1 122 ? -4.994 3.341 9.032 1.00 93.69 122 VAL A O 1
ATOM 937 N N . VAL A 1 123 ? -3.240 2.089 9.675 1.00 95.38 123 VAL A N 1
ATOM 938 C CA . VAL A 1 123 ? -3.807 1.696 10.976 1.00 95.38 123 VAL A CA 1
ATOM 939 C C . VAL A 1 123 ? -4.124 2.938 11.812 1.00 95.38 123 VAL A C 1
ATOM 941 O O . VAL A 1 123 ? -5.259 3.104 12.251 1.00 95.38 123 VAL A O 1
ATOM 944 N N . GLY A 1 124 ? -3.176 3.868 11.945 1.00 95.81 124 GLY A N 1
ATOM 945 C CA . GLY A 1 124 ? -3.367 5.112 12.693 1.00 95.81 124 GLY A CA 1
ATOM 946 C C . GLY A 1 124 ? -4.465 6.012 12.116 1.00 95.81 124 GLY A C 1
ATOM 947 O O . GLY A 1 124 ? -5.200 6.650 12.872 1.00 95.81 124 GLY A O 1
ATOM 948 N N . LEU A 1 125 ? -4.631 6.046 10.789 1.00 94.50 125 LEU A N 1
ATOM 949 C CA . LEU A 1 125 ? -5.749 6.746 10.148 1.00 94.50 125 LEU A CA 1
ATOM 950 C C . LEU A 1 125 ? -7.099 6.120 10.531 1.00 94.50 125 LEU A C 1
ATOM 952 O O . LEU A 1 125 ? -8.041 6.848 10.852 1.00 94.50 125 LEU A O 1
ATOM 956 N N . LEU A 1 126 ? -7.193 4.787 10.511 1.00 95.69 126 LEU A N 1
ATOM 957 C CA . LEU A 1 126 ? -8.410 4.063 10.884 1.00 95.69 126 LEU A CA 1
ATOM 958 C C . LEU A 1 126 ? -8.758 4.270 12.358 1.00 95.69 126 LEU A C 1
ATOM 960 O O . LEU A 1 126 ? -9.914 4.555 12.662 1.00 95.69 126 LEU A O 1
ATOM 964 N N . VAL A 1 127 ? -7.765 4.196 13.249 1.00 96.75 127 VAL A N 1
ATOM 965 C CA . VAL A 1 127 ? -7.930 4.459 14.687 1.00 96.75 127 VAL A CA 1
ATOM 966 C C . VAL A 1 127 ? -8.580 5.823 14.901 1.00 96.75 127 VAL A C 1
ATOM 968 O O . VAL A 1 127 ? -9.690 5.891 15.428 1.00 96.75 127 VAL A O 1
ATOM 971 N N . LYS A 1 128 ? -7.972 6.891 14.366 1.00 97.06 128 LYS A N 1
ATOM 972 C CA . LYS A 1 128 ? -8.513 8.256 14.465 1.00 97.06 128 LYS A CA 1
ATOM 973 C C . LYS A 1 128 ? -9.936 8.351 13.912 1.00 97.06 128 LYS A C 1
ATOM 975 O O . LYS A 1 128 ? -10.804 8.991 14.503 1.00 97.06 128 LYS A O 1
ATOM 980 N N . ALA A 1 129 ? -10.201 7.708 12.773 1.00 96.38 129 ALA A N 1
ATOM 981 C CA . ALA A 1 129 ? -11.519 7.731 12.148 1.00 96.38 129 ALA A CA 1
ATOM 982 C C . ALA A 1 129 ? -12.602 7.052 13.008 1.00 96.38 129 ALA A C 1
ATOM 984 O O . ALA A 1 129 ? -13.745 7.529 13.027 1.00 96.38 129 ALA A O 1
ATOM 985 N N . PHE A 1 130 ? -12.266 5.965 13.703 1.00 97.31 130 PHE A N 1
ATOM 986 C CA . PHE A 1 130 ? -13.169 5.262 14.615 1.00 97.31 130 PHE A CA 1
ATOM 987 C C . PHE A 1 130 ? -13.370 6.018 15.931 1.00 97.31 130 PHE A C 1
ATOM 989 O O . PHE A 1 130 ? -14.515 6.166 16.369 1.00 97.31 130 PHE A O 1
ATOM 996 N N . GLU A 1 131 ? -12.303 6.571 16.507 1.00 95.81 131 GLU A N 1
ATOM 997 C CA . GLU A 1 131 ? -12.350 7.381 17.732 1.00 95.81 131 GLU A CA 1
ATOM 998 C C . GLU A 1 131 ? -13.254 8.610 17.566 1.00 95.81 131 GLU A C 1
ATOM 1000 O O . GLU A 1 131 ? -14.159 8.826 18.373 1.00 95.81 131 GLU A O 1
ATOM 1005 N N . ILE A 1 132 ? -13.111 9.353 16.458 1.00 97.56 132 ILE A N 1
ATOM 1006 C CA . ILE A 1 132 ? -13.984 10.499 16.126 1.00 97.56 132 ILE A CA 1
ATOM 1007 C C . ILE A 1 132 ? -15.465 10.085 16.086 1.00 97.56 132 ILE A C 1
ATOM 1009 O O . ILE A 1 132 ? -16.356 10.861 16.433 1.00 97.56 132 ILE A O 1
ATOM 1013 N N . ARG A 1 133 ? -15.748 8.840 15.688 1.00 96.56 133 ARG A N 1
ATOM 1014 C CA . ARG A 1 133 ? -17.106 8.277 15.603 1.00 96.56 133 ARG A CA 1
ATOM 1015 C C . ARG A 1 133 ? -17.553 7.575 16.890 1.00 96.56 133 ARG A C 1
ATOM 1017 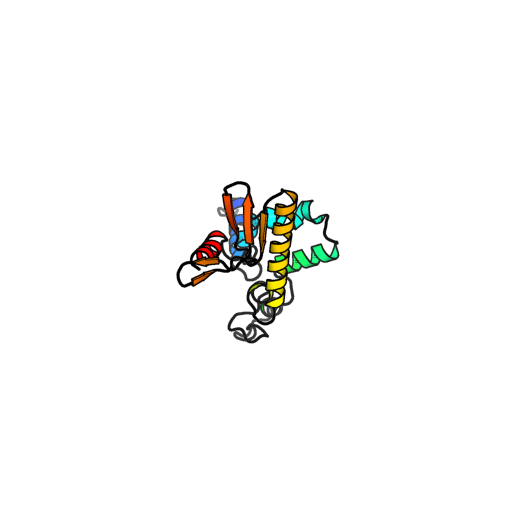O O . ARG A 1 133 ? -18.583 6.889 16.869 1.00 96.56 133 ARG A O 1
ATOM 1024 N N . ARG A 1 134 ? -16.804 7.758 17.985 1.00 96.44 134 ARG A N 1
ATOM 1025 C CA . ARG A 1 134 ? -17.061 7.211 19.327 1.00 96.44 134 ARG A CA 1
ATOM 1026 C C . ARG A 1 134 ? -17.151 5.681 19.354 1.00 96.44 134 ARG A C 1
ATOM 1028 O O . ARG A 1 134 ? -18.012 5.118 20.026 1.00 96.44 134 ARG A O 1
ATOM 1035 N N . TYR A 1 135 ? -16.304 5.009 18.580 1.00 97.75 135 TYR A N 1
ATOM 1036 C CA . TYR A 1 135 ? -16.079 3.567 18.714 1.00 97.75 135 TYR A CA 1
ATOM 1037 C C . TYR A 1 135 ? -15.004 3.313 19.778 1.00 97.75 135 TYR A C 1
ATOM 1039 O O . TYR A 1 135 ? -14.102 4.132 19.947 1.00 97.75 135 TYR A O 1
ATOM 1047 N N . GLY A 1 136 ? -15.073 2.167 20.457 1.00 96.44 136 GLY A N 1
ATOM 1048 C CA . GLY A 1 136 ? -13.930 1.650 21.207 1.00 96.44 136 GLY A CA 1
ATOM 1049 C C . GLY A 1 136 ? -12.909 1.080 20.228 1.00 96.44 136 GLY A C 1
ATOM 1050 O O . GLY A 1 136 ? -13.288 0.358 19.305 1.00 96.44 136 GLY A O 1
ATOM 1051 N N . VAL A 1 137 ? -11.633 1.421 20.388 1.00 96.56 137 VAL A N 1
ATOM 1052 C CA . VAL A 1 137 ? -10.559 0.960 19.501 1.00 96.56 137 VAL A CA 1
ATOM 1053 C C . VAL A 1 137 ? -9.415 0.432 20.347 1.00 96.56 137 VAL A C 1
ATOM 1055 O O . VAL A 1 137 ? -8.919 1.123 21.233 1.00 96.56 137 VAL A O 1
ATOM 1058 N N . TYR A 1 138 ? -8.983 -0.787 20.050 1.00 94.25 138 TYR A N 1
ATOM 1059 C CA . TYR A 1 138 ? -7.864 -1.437 20.711 1.00 94.25 138 TYR A CA 1
ATOM 1060 C C . TYR A 1 138 ? -6.847 -1.858 19.653 1.00 94.25 138 TYR A C 1
ATOM 1062 O O . TYR A 1 138 ? -7.192 -2.562 18.703 1.00 94.25 138 TYR A O 1
ATOM 1070 N N . GLN A 1 139 ? -5.605 -1.406 19.808 1.00 93.00 139 GLN A N 1
ATOM 1071 C CA . GLN A 1 139 ? -4.513 -1.668 18.871 1.00 93.00 139 GLN A CA 1
ATOM 1072 C C . GLN A 1 139 ? -3.665 -2.838 19.361 1.00 93.00 139 GLN A C 1
ATOM 1074 O O . GLN A 1 139 ? -3.408 -2.949 20.559 1.00 93.00 139 GLN A O 1
ATOM 1079 N N . GLU A 1 140 ? -3.229 -3.691 18.432 1.00 84.81 140 GLU A N 1
ATOM 1080 C CA . GLU A 1 140 ? -2.273 -4.776 18.685 1.00 84.81 140 GLU A CA 1
ATOM 1081 C C . GLU A 1 140 ? -2.628 -5.688 19.880 1.00 84.81 140 GLU A C 1
ATOM 1083 O O . GLU A 1 140 ? -1.765 -6.147 20.637 1.00 84.81 140 GLU A O 1
ATOM 1088 N N . VAL A 1 141 ? -3.921 -5.955 20.067 1.00 85.06 141 VAL A N 1
ATOM 1089 C CA . VAL A 1 141 ? -4.418 -6.751 21.194 1.00 85.06 141 VAL A CA 1
ATOM 1090 C C . VAL A 1 141 ? -3.969 -8.196 21.046 1.00 85.06 141 VAL A C 1
ATOM 1092 O O . VAL A 1 141 ? -4.170 -8.804 20.002 1.00 85.06 141 VAL A O 1
ATOM 1095 N N . SER A 1 142 ? -3.423 -8.789 22.107 1.00 86.19 142 SER A N 1
ATOM 1096 C CA . SER A 1 142 ? -3.210 -10.236 22.144 1.00 86.19 142 SER A CA 1
ATOM 1097 C C . SER A 1 142 ? -4.470 -10.934 22.645 1.00 86.19 142 SER A C 1
ATOM 1099 O O . SER A 1 142 ? -4.832 -10.805 23.815 1.00 86.19 142 SER A O 1
ATOM 1101 N N . ILE A 1 143 ? -5.116 -11.695 21.766 1.00 85.62 143 ILE A N 1
ATOM 1102 C CA . ILE A 1 143 ? -6.306 -12.487 22.077 1.00 85.62 143 ILE A CA 1
ATOM 1103 C C . ILE A 1 143 ? -5.873 -13.944 22.233 1.00 85.62 143 ILE A C 1
ATOM 1105 O O . ILE A 1 143 ? -5.300 -14.531 21.314 1.00 85.62 143 ILE A O 1
ATOM 1109 N N . ALA A 1 144 ? -6.132 -14.525 23.403 1.00 86.25 144 ALA A N 1
ATOM 1110 C CA . ALA A 1 144 ? -5.950 -15.954 23.617 1.00 86.25 144 ALA A CA 1
ATOM 1111 C C . ALA A 1 144 ? -7.118 -16.717 22.977 1.00 86.25 144 ALA A C 1
ATOM 1113 O O . ALA A 1 144 ? -8.280 -16.469 23.301 1.00 86.25 144 ALA A O 1
ATOM 1114 N N . LEU A 1 145 ? -6.805 -17.641 22.073 1.00 83.06 145 LEU A N 1
ATOM 1115 C CA . LEU A 1 145 ? -7.757 -18.518 21.406 1.00 83.06 145 LEU A CA 1
ATOM 1116 C C . LEU A 1 145 ? -7.352 -19.971 21.668 1.00 83.06 145 LEU A C 1
ATOM 1118 O O . LEU A 1 145 ? -6.536 -20.542 20.951 1.00 83.06 145 LEU A O 1
ATOM 1122 N N . ARG A 1 146 ? -7.948 -20.584 22.697 1.00 83.88 146 ARG A N 1
ATOM 1123 C CA . ARG A 1 146 ? -7.593 -21.941 23.153 1.00 83.88 146 ARG A CA 1
ATOM 1124 C C . ARG A 1 146 ? -6.085 -22.042 23.439 1.00 83.88 146 ARG A C 1
ATOM 1126 O O . ARG A 1 146 ? -5.615 -21.411 24.378 1.00 83.88 146 ARG A O 1
ATOM 1133 N N . GLU A 1 147 ? -5.347 -22.802 22.631 1.00 84.75 147 GLU A N 1
ATOM 1134 C CA . GLU A 1 147 ? -3.902 -23.032 22.761 1.00 84.75 147 GLU A CA 1
ATOM 1135 C C . GLU A 1 147 ? -3.049 -22.035 21.958 1.00 84.75 147 GLU A C 1
ATOM 1137 O O . GLU A 1 147 ? -1.824 -22.048 22.060 1.00 84.75 147 GLU A O 1
ATOM 1142 N N . THR A 1 148 ? -3.663 -21.155 21.161 1.00 82.50 148 THR A N 1
ATOM 1143 C CA . THR A 1 148 ? -2.944 -20.174 20.338 1.00 82.50 148 THR A CA 1
ATOM 1144 C C . THR A 1 148 ? -3.218 -18.745 20.797 1.00 82.50 148 THR A C 1
ATOM 1146 O O . THR A 1 148 ? -4.192 -18.447 21.489 1.00 82.50 148 THR A O 1
ATOM 1149 N N . ARG A 1 149 ? -2.328 -17.821 20.427 1.00 84.06 149 ARG A N 1
ATOM 1150 C CA . ARG A 1 149 ? -2.555 -16.379 20.577 1.00 84.06 149 ARG A CA 1
ATOM 1151 C C . ARG A 1 149 ? -2.585 -15.747 19.202 1.00 84.06 149 ARG A C 1
ATOM 1153 O O . ARG A 1 149 ? -1.678 -15.963 18.402 1.00 84.06 149 ARG A O 1
ATOM 1160 N N . VAL A 1 150 ? -3.601 -14.931 18.967 1.00 86.19 150 VAL A N 1
ATOM 1161 C CA . VAL A 1 150 ? -3.731 -14.133 17.749 1.00 86.19 150 VAL A CA 1
ATOM 1162 C C . VAL A 1 150 ? -3.550 -12.670 18.128 1.00 86.19 150 VAL A C 1
ATOM 1164 O O . VAL A 1 150 ? -4.005 -12.234 19.187 1.00 86.19 150 VAL A O 1
ATOM 1167 N N . ARG A 1 151 ? -2.851 -11.912 17.283 1.00 88.88 151 ARG A N 1
ATOM 1168 C CA . ARG A 1 151 ? -2.618 -10.479 17.479 1.00 88.88 151 ARG A CA 1
ATOM 1169 C C . ARG A 1 151 ? -3.105 -9.717 16.247 1.00 88.88 151 ARG A C 1
ATOM 1171 O O . ARG A 1 151 ? -2.299 -9.474 15.353 1.00 88.88 151 ARG A O 1
ATOM 1178 N N . PRO A 1 152 ? -4.414 -9.420 16.142 1.00 90.69 152 PRO A N 1
ATOM 1179 C CA . PRO A 1 152 ? -4.908 -8.568 15.070 1.00 90.69 152 PRO A CA 1
ATOM 1180 C C . PRO A 1 152 ? -4.374 -7.140 15.207 1.00 90.69 152 PRO A C 1
ATOM 1182 O O . PRO A 1 152 ? -4.074 -6.686 16.315 1.00 90.69 152 PRO A O 1
ATOM 1185 N N . ASP A 1 153 ? -4.327 -6.414 14.088 1.00 92.12 153 ASP A N 1
ATOM 1186 C CA . ASP A 1 153 ? -3.936 -5.001 14.090 1.00 92.12 153 ASP A CA 1
ATOM 1187 C C . ASP A 1 153 ? -4.895 -4.163 14.944 1.00 92.12 153 ASP A C 1
ATOM 1189 O O . ASP A 1 153 ? -4.459 -3.342 15.753 1.00 92.12 153 ASP A O 1
ATOM 1193 N N . LEU A 1 154 ? -6.207 -4.378 14.777 1.00 94.69 154 LEU A N 1
ATOM 1194 C CA . LEU A 1 154 ? -7.253 -3.611 15.444 1.00 94.69 154 LEU A CA 1
ATOM 1195 C C . LEU A 1 154 ? -8.423 -4.490 15.894 1.00 94.69 154 LEU A C 1
ATOM 1197 O O . LEU A 1 154 ? -8.932 -5.329 15.147 1.00 94.69 154 LEU A O 1
ATOM 1201 N N . VAL A 1 155 ? -8.922 -4.203 17.092 1.00 94.75 155 VAL A N 1
ATOM 1202 C CA . VAL A 1 155 ? -10.244 -4.626 17.562 1.00 94.75 155 VAL A CA 1
ATOM 1203 C C . VAL A 1 155 ? -11.079 -3.372 17.777 1.00 94.75 155 VAL A C 1
ATOM 1205 O O . VAL A 1 155 ? -10.680 -2.468 18.508 1.00 94.75 155 VAL A O 1
ATOM 1208 N N . VAL A 1 156 ? -12.235 -3.303 17.127 1.00 96.50 156 VAL A N 1
ATOM 1209 C CA . VAL A 1 156 ? -13.134 -2.146 17.170 1.00 96.50 156 VAL A CA 1
ATOM 1210 C C . VAL A 1 156 ? -14.463 -2.572 17.776 1.00 96.50 156 VAL A C 1
ATOM 1212 O O . VAL A 1 156 ? -15.009 -3.601 17.388 1.00 96.50 156 VAL A O 1
ATOM 1215 N N . THR A 1 157 ? -15.012 -1.794 18.705 1.00 96.62 157 THR A N 1
ATOM 1216 C CA . THR A 1 157 ? -16.264 -2.112 19.405 1.00 96.62 157 THR A CA 1
ATOM 1217 C C . THR A 1 157 ? -17.265 -0.961 19.339 1.00 96.62 157 THR A C 1
ATOM 1219 O O . THR A 1 157 ? -16.900 0.218 19.307 1.00 96.62 157 THR A O 1
ATOM 1222 N N . LYS A 1 158 ? -18.559 -1.298 19.293 1.00 96.69 158 LYS A N 1
ATOM 1223 C CA . LYS A 1 158 ? -19.662 -0.332 19.414 1.00 96.69 158 LYS A CA 1
ATOM 1224 C C . LYS A 1 158 ? -20.931 -1.015 19.902 1.00 96.69 158 LYS A C 1
ATOM 1226 O O . LYS A 1 158 ? -21.454 -1.910 19.234 1.00 96.69 158 LYS A O 1
ATOM 1231 N N . GLY A 1 159 ? -21.445 -0.564 21.046 1.00 94.69 159 GLY A N 1
ATOM 1232 C CA . GLY A 1 159 ? -22.531 -1.258 21.737 1.00 94.69 159 GLY A CA 1
ATOM 1233 C C . GLY A 1 159 ? -22.135 -2.711 22.006 1.00 94.69 159 GLY A C 1
ATOM 1234 O O . GLY A 1 159 ? -21.032 -2.969 22.473 1.00 94.69 159 GLY A O 1
ATOM 1235 N N . ASN A 1 160 ? -22.990 -3.655 21.611 1.00 94.62 160 ASN A N 1
ATOM 1236 C CA . ASN A 1 160 ? -22.766 -5.092 21.818 1.00 94.62 160 ASN A CA 1
ATOM 1237 C C . ASN A 1 160 ? -22.083 -5.785 20.625 1.00 94.62 160 ASN A C 1
ATOM 1239 O O . ASN A 1 160 ? -22.206 -6.997 20.459 1.00 94.62 160 ASN A O 1
ATOM 1243 N N . LYS A 1 161 ? -21.416 -5.028 19.744 1.00 96.12 161 LYS A N 1
ATOM 1244 C CA . LYS A 1 161 ? -20.731 -5.567 18.561 1.00 96.12 161 LYS A CA 1
ATOM 1245 C C . LYS A 1 161 ? -19.236 -5.284 18.619 1.00 96.12 161 LYS A C 1
ATOM 1247 O O . LYS A 1 161 ? -18.818 -4.205 19.044 1.00 96.12 161 LYS A O 1
ATOM 1252 N N . ALA A 1 162 ? -18.460 -6.248 18.133 1.00 94.25 162 ALA A N 1
ATOM 1253 C CA . ALA A 1 162 ? -17.020 -6.152 17.960 1.00 94.25 162 ALA A CA 1
ATOM 1254 C C . ALA A 1 162 ? -16.627 -6.588 16.543 1.00 94.25 162 ALA A C 1
ATOM 125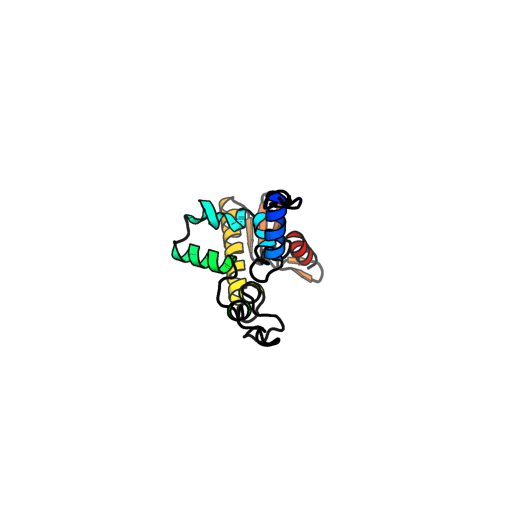6 O O . ALA A 1 162 ? -17.227 -7.501 15.974 1.00 94.25 162 ALA A O 1
ATOM 1257 N N . TRP A 1 163 ? -15.608 -5.939 15.990 1.00 94.62 163 TRP A N 1
ATOM 1258 C CA . TRP A 1 163 ? -15.021 -6.241 14.691 1.00 94.62 163 TRP A CA 1
ATOM 1259 C C . TRP A 1 163 ? -13.511 -6.379 14.842 1.00 94.62 163 TRP A C 1
ATOM 1261 O O . TRP A 1 163 ? -12.871 -5.556 15.493 1.00 94.62 163 TRP A O 1
ATOM 1271 N N . ILE A 1 164 ? -12.947 -7.403 14.209 1.00 91.69 164 ILE A N 1
ATOM 1272 C CA . ILE A 1 164 ? -11.502 -7.597 14.101 1.00 91.69 164 ILE A CA 1
ATOM 1273 C C . ILE A 1 164 ? -11.079 -7.095 12.724 1.00 91.69 164 ILE A C 1
ATOM 1275 O O . ILE A 1 164 ? -11.632 -7.527 11.709 1.00 91.69 164 ILE A O 1
ATOM 1279 N N . LEU A 1 165 ? -10.132 -6.163 12.689 1.00 92.12 165 LEU A N 1
ATOM 1280 C CA . LEU A 1 165 ? -9.592 -5.607 11.457 1.00 92.12 165 LEU A CA 1
ATOM 1281 C C . LEU A 1 165 ? -8.103 -5.921 11.390 1.00 92.12 165 LEU A C 1
ATOM 1283 O O . LEU A 1 165 ? -7.336 -5.570 12.282 1.00 92.12 165 LEU A O 1
ATOM 1287 N N . ASP A 1 166 ? -7.712 -6.556 10.293 1.00 89.69 166 ASP A N 1
ATOM 1288 C CA . ASP A 1 166 ? -6.330 -6.897 10.001 1.00 89.69 166 ASP A CA 1
ATOM 1289 C C . ASP A 1 166 ? -5.931 -6.198 8.693 1.00 89.69 166 ASP A C 1
ATOM 1291 O O . ASP A 1 166 ? -6.306 -6.601 7.585 1.00 89.69 166 ASP A O 1
ATOM 1295 N N . VAL A 1 167 ? -5.184 -5.107 8.816 1.00 90.56 167 VAL A N 1
ATOM 1296 C CA . VAL A 1 167 ? -4.883 -4.139 7.759 1.00 90.56 167 VAL A CA 1
ATOM 1297 C C . VAL A 1 167 ? -3.743 -4.642 6.884 1.00 90.56 167 VAL A C 1
ATOM 1299 O O . VAL A 1 167 ? -2.771 -5.242 7.336 1.00 90.56 167 VAL A O 1
ATOM 1302 N N . GLN A 1 168 ? -3.843 -4.424 5.578 1.00 88.81 168 GLN A N 1
ATOM 1303 C CA . GLN A 1 168 ? -2.753 -4.738 4.663 1.00 88.81 168 GLN A CA 1
ATOM 1304 C C . GLN A 1 168 ? -2.546 -3.636 3.637 1.00 88.81 168 GLN A C 1
ATOM 1306 O O . GLN A 1 168 ? -3.494 -3.015 3.163 1.00 88.81 168 GLN A O 1
ATOM 1311 N N . VAL A 1 169 ? -1.281 -3.429 3.283 1.00 87.94 169 VAL A N 1
ATOM 1312 C CA . VAL A 1 169 ? -0.862 -2.527 2.213 1.00 87.94 169 VAL A CA 1
ATOM 1313 C C . VAL A 1 169 ? -0.285 -3.385 1.102 1.00 87.94 169 VAL A C 1
ATOM 1315 O O . VAL A 1 169 ? 0.699 -4.094 1.315 1.00 87.94 169 VAL A O 1
ATOM 1318 N N . VAL A 1 170 ? -0.912 -3.339 -0.070 1.00 86.19 170 VAL A N 1
ATOM 1319 C CA . VAL A 1 170 ? -0.584 -4.224 -1.192 1.00 86.19 170 VAL A CA 1
ATOM 1320 C C . VAL A 1 170 ? -0.404 -3.453 -2.488 1.00 86.19 170 VAL A C 1
ATOM 1322 O O . VAL A 1 170 ? -0.895 -2.335 -2.636 1.00 86.19 170 VAL A O 1
ATOM 1325 N N . SER A 1 171 ? 0.332 -4.057 -3.421 1.00 81.00 171 SER A N 1
ATOM 1326 C CA . SER A 1 171 ? 0.380 -3.571 -4.798 1.00 81.00 171 SER A CA 1
ATOM 1327 C C . SER A 1 171 ? -0.921 -3.941 -5.515 1.00 81.00 171 SER A C 1
ATOM 1329 O O . SER A 1 171 ? -1.387 -5.065 -5.334 1.00 81.00 171 SER A O 1
ATOM 1331 N N . PRO A 1 172 ? -1.475 -3.083 -6.381 1.00 75.56 172 PRO A N 1
ATOM 1332 C CA . PRO A 1 172 ? -2.661 -3.390 -7.197 1.00 75.56 172 PRO A CA 1
ATOM 1333 C C . PRO A 1 172 ? -2.361 -4.315 -8.400 1.00 75.56 172 PRO A C 1
ATOM 1335 O O . PRO A 1 172 ? -3.088 -4.301 -9.391 1.00 75.56 172 PRO A O 1
ATOM 1338 N N . GLY A 1 173 ? -1.250 -5.055 -8.367 1.00 77.75 173 GLY A N 1
ATOM 1339 C CA . GLY A 1 173 ? -0.878 -5.993 -9.425 1.00 77.75 173 GLY A CA 1
ATOM 1340 C C . GLY A 1 173 ? -1.596 -7.339 -9.341 1.00 77.75 173 GLY A C 1
ATOM 1341 O O . GLY A 1 173 ? -1.727 -8.015 -10.360 1.00 77.75 173 GLY A O 1
ATOM 1342 N N . ASP A 1 174 ? -2.077 -7.703 -8.151 1.00 81.69 174 ASP A N 1
ATOM 1343 C CA . ASP A 1 174 ? -2.858 -8.913 -7.901 1.00 81.69 174 ASP A CA 1
ATOM 1344 C C . ASP A 1 174 ? -4.256 -8.531 -7.386 1.00 81.69 174 ASP A C 1
ATOM 1346 O O . ASP A 1 174 ? -4.429 -7.514 -6.709 1.00 81.69 174 ASP A O 1
ATOM 1350 N N . GLU A 1 175 ? -5.257 -9.362 -7.676 1.00 84.44 175 GLU A N 1
ATOM 1351 C CA . GLU A 1 175 ? -6.644 -9.114 -7.278 1.00 84.44 175 GLU A CA 1
ATOM 1352 C C . GLU A 1 175 ? -6.815 -9.073 -5.753 1.00 84.44 175 GLU A C 1
ATOM 1354 O O . GLU A 1 175 ? -6.436 -10.006 -5.036 1.00 84.44 175 GLU A O 1
ATOM 1359 N N . LEU A 1 176 ? -7.471 -8.023 -5.245 1.00 82.12 176 LEU A N 1
ATOM 1360 C CA . LEU A 1 176 ? -7.667 -7.832 -3.803 1.00 82.12 176 LEU A CA 1
ATOM 1361 C C . LEU A 1 176 ? -8.385 -9.008 -3.132 1.00 82.12 176 LEU A C 1
ATOM 1363 O O . LEU A 1 176 ? -8.054 -9.353 -2.000 1.00 82.12 176 LEU A O 1
ATOM 1367 N N . ASN A 1 177 ? -9.335 -9.650 -3.816 1.00 84.25 177 ASN A N 1
ATOM 1368 C CA . ASN A 1 177 ? -10.051 -10.809 -3.276 1.00 84.25 177 ASN A CA 1
ATOM 1369 C C . ASN A 1 177 ? -9.115 -12.000 -3.042 1.00 84.25 177 ASN A C 1
ATOM 1371 O O . ASN A 1 177 ? -9.180 -12.630 -1.986 1.00 84.25 177 ASN A O 1
ATOM 1375 N N . VAL A 1 178 ? -8.198 -12.256 -3.979 1.00 84.25 178 VAL A N 1
ATOM 1376 C CA . VAL A 1 178 ? -7.191 -13.321 -3.870 1.00 84.25 178 VAL A CA 1
ATOM 1377 C C . VAL A 1 178 ? -6.231 -13.030 -2.718 1.00 84.25 178 VAL A C 1
ATOM 1379 O O . VAL A 1 178 ? -5.930 -13.912 -1.911 1.00 84.25 178 VAL A O 1
ATOM 1382 N N . ILE A 1 179 ? -5.779 -11.781 -2.596 1.00 82.88 179 ILE A N 1
ATOM 1383 C CA . ILE A 1 179 ? -4.901 -11.355 -1.502 1.00 82.88 179 ILE A CA 1
ATOM 1384 C C . ILE A 1 179 ? -5.621 -11.482 -0.148 1.00 82.88 179 ILE A C 1
ATOM 1386 O O . ILE A 1 179 ? -5.071 -12.051 0.795 1.00 82.88 179 ILE A O 1
ATOM 1390 N N . ASN A 1 180 ? -6.857 -10.988 -0.042 1.00 82.88 180 ASN A N 1
ATOM 1391 C CA . ASN A 1 180 ? -7.660 -11.057 1.181 1.00 82.88 180 ASN A CA 1
ATOM 1392 C C . ASN A 1 180 ? -7.915 -12.510 1.612 1.00 82.88 180 ASN A C 1
ATOM 1394 O O . ASN A 1 180 ? -7.821 -12.818 2.799 1.00 82.88 180 ASN A O 1
ATOM 1398 N N . ALA A 1 181 ? -8.198 -13.415 0.668 1.00 81.31 181 ALA A N 1
ATOM 1399 C CA . ALA A 1 181 ? -8.415 -14.832 0.961 1.00 81.31 181 ALA A CA 1
ATOM 1400 C C . ALA A 1 181 ? -7.176 -15.492 1.589 1.00 81.31 181 ALA A C 1
ATOM 1402 O O . ALA A 1 181 ? -7.303 -16.217 2.574 1.00 81.31 181 ALA A O 1
ATOM 1403 N N . ARG A 1 182 ? -5.970 -15.166 1.099 1.00 79.06 182 ARG A N 1
ATOM 1404 C CA . ARG A 1 182 ? -4.702 -15.635 1.694 1.00 79.06 182 ARG A CA 1
ATOM 1405 C C . ARG A 1 182 ? -4.498 -15.147 3.130 1.00 79.06 182 ARG A C 1
ATOM 1407 O O . ARG A 1 182 ? -3.792 -15.802 3.890 1.00 79.06 182 ARG A O 1
ATOM 1414 N N . LYS A 1 183 ? -5.075 -13.995 3.489 1.00 76.38 183 LYS A N 1
ATOM 1415 C CA . LYS A 1 183 ? -4.984 -13.428 4.841 1.00 76.38 183 LYS A CA 1
ATOM 1416 C C . LYS A 1 183 ? -5.969 -14.086 5.806 1.00 76.38 183 LYS A C 1
ATOM 1418 O O . LYS A 1 183 ? -5.587 -14.393 6.921 1.00 76.38 183 LYS A O 1
ATOM 1423 N N . LYS A 1 184 ? -7.196 -14.371 5.355 1.00 70.00 184 LYS A N 1
ATOM 1424 C CA . LYS A 1 184 ? -8.237 -15.031 6.168 1.00 70.00 184 LYS A CA 1
ATOM 1425 C C . LYS A 1 184 ? -7.888 -16.460 6.603 1.00 70.00 184 LYS A C 1
ATOM 1427 O O . LYS A 1 184 ? -8.510 -16.963 7.526 1.00 70.00 184 LYS A O 1
ATOM 1432 N N . GLY A 1 185 ? -6.962 -17.121 5.907 1.00 60.59 185 GLY A N 1
ATOM 1433 C CA . GLY A 1 185 ? -6.499 -18.471 6.245 1.00 60.59 185 GLY A CA 1
ATOM 1434 C C . GLY A 1 185 ? -5.366 -18.527 7.277 1.00 60.59 185 GLY A C 1
ATOM 1435 O O . GLY A 1 185 ? -4.834 -19.612 7.495 1.00 60.59 185 GLY A O 1
ATOM 1436 N N . LYS A 1 186 ? -4.958 -17.386 7.846 1.00 56.66 186 LYS A N 1
ATOM 1437 C CA . LYS A 1 186 ? -3.967 -17.275 8.926 1.00 56.66 186 LYS A CA 1
ATOM 1438 C C . LYS A 1 186 ? -4.660 -16.981 10.247 1.00 56.66 186 LYS A C 1
ATOM 1440 O O . LYS A 1 186 ? -4.122 -17.442 11.273 1.00 56.66 186 LYS A O 1
#

Secondary structure (DSSP, 8-state):
----------TT---HHHHHHHHHHHHHHSHHHHTTTTGGG-HHHHGGGTGGGGGS-HHHHHHHHHHHTT-S--HHHHTTTTT--TTTTB-TT--SSB--HHHHHHT-GGGHHHHHHHHHHHHHHHHHHHHHTT-EEEES--EEETTEEE--SEEEEETTEEEEE------TTS-HHHHHHHHHT-

Organism: Triatoma infestans (NCBI:txid30076)

pLDDT: mean 83.76, std 13.38, range [36.75, 97.75]

Sequence (186 aa):
EEIGGEVVEVTGLGSIEEVRRGQWEDLYGRVDGRDLRESAKVKASYSWKGEGARSLSGREYVQFVRLHAGCLPSLMRAARGRGGQRGALWCRAGCPRAETVGHVVQVCPLTMGGRILRHHAVVGLLVKAFEIRRYGVYQEVSIALRETRVRPDLVVTKGNKAWILDVQVVSPGDELNVINARKKGK